Protein AF-0000000072570548 (afdb_homodimer)

Radius of gyration: 17.99 Å; Cα contacts (8 Å, |Δi|>4): 476; chains: 2; bounding box: 47×47×40 Å

Foldseek 3Di:
DVVVVVVVVVVVVLVVLQVLLVQCVPPHLVVSLVVVVVVVVVVVVVVCVVVVPDDDPDDPDPPVVVCVVVVVSVVSSVSNVVCNPPNRVLCVLVVVLVVLVVVCVCLCVVPPVHPNPPPDPVSVVVSVVSNVVSCVVHPD/DVVVVVVVVVVVVLVVLQVLLVQCVPPHLVVSLVVVVVVVVVVVVVVCVVVVPDDDPDDPDDPVVVCVVVVVSVVSSVSNVVCNPPNRVLCVLVVVLVVLVVVCVCLCVVPPVHPNPPPDPVSVVVSVVSNVVSCVVHPD

Secondary structure (DSSP, 8-state):
-HHHHHHHHHHHHHHHHHHHHHHHHHH-HHHHHHHHHHHHHHHHHHHHHHTTPPPP----S-GGGGGHHHHHHHHHHHHHHHHHHH-SHHHHHHHHHHHHHHHHHHHHHTGGG-------HHHHHHHHHHHHHHHHHHH-/-HHHHHHHHHHHHHHHHHHHHHHHHHH-HHHHHHHHHHHHHHHHHHHHHHTTPPPP----S-GGGGGHHHHHHHHHHHHHHHHHHH-SHHHHHHHHHHHHHHHHHHHHHTGGG-------HHHHHHHHHHHHHHHHHHH-

pLDDT: mean 84.13, std 8.63, range [56.88, 95.38]

Solvent-accessible surface area (backbone atoms only — not comparable to full-atom values): 13779 Å² total; per-residue (Å²): 110,60,64,59,51,18,25,49,39,12,35,42,49,36,50,29,50,51,26,42,21,43,39,18,72,73,63,30,58,66,36,32,51,51,53,21,50,51,47,21,47,51,54,47,51,50,50,32,63,72,66,67,56,72,75,74,86,69,85,85,59,69,70,75,44,57,42,30,14,51,42,48,53,52,37,54,53,54,44,28,59,38,28,77,71,62,45,53,45,54,41,50,40,38,11,45,49,25,22,50,57,45,20,44,53,36,27,60,67,21,50,81,78,38,72,62,44,75,74,44,74,40,40,53,51,11,47,52,35,27,49,51,9,34,47,36,36,70,74,78,110,60,64,59,52,18,24,48,39,13,35,43,48,36,50,28,51,51,26,43,20,43,38,16,72,73,64,30,58,67,38,32,52,52,53,21,49,52,48,21,47,50,50,46,51,52,50,30,62,73,68,66,57,72,74,72,86,69,85,87,60,69,70,76,44,57,43,30,14,51,43,48,54,52,36,52,53,53,44,28,61,36,27,76,72,62,45,53,44,54,41,49,39,38,10,46,48,24,22,51,56,45,20,45,53,37,29,60,68,23,49,81,80,37,74,61,44,74,73,45,74,40,41,53,50,10,48,52,36,28,47,51,10,35,48,34,38,70,74,81

Sequence (280 aa):
MYNFLSLLIGILIAIMVAFNGELSNGIGNYSSLIVIHILGYALLVFLMLYKKIKIPFKMTLPLWLYSAGAISVATVLINNITYSSIGVSLPVALGLLGQSLTSIVFDHYGLLGMPKIEFNKKKLIGIIVIIIGVCIMTFLMYNFLSLLIGILIAIMVAFNGELSNGIGNYSSLIVIHILGYALLVFLMLYKKIKIPFKMTLPLWLYSAGAISVATVLINNITYSSIGVSLPVALGLLGQSLTSIVFDHYGLLGMPKIEFNKKKLIGIIVIIIGVCIMTFL

Structure (mmCIF, N/CA/C/O backbone):
data_AF-0000000072570548-model_v1
#
loop_
_entity.id
_entity.type
_entity.pdbx_description
1 polymer 'Membrane-spanning protein'
#
loop_
_atom_site.group_PDB
_atom_site.id
_atom_site.type_symbol
_atom_site.label_atom_id
_atom_site.label_alt_id
_atom_site.label_comp_id
_atom_site.label_asym_id
_atom_site.label_entity_id
_atom_site.label_seq_id
_atom_site.pdbx_PDB_ins_code
_atom_site.Cartn_x
_atom_site.Cartn_y
_atom_site.Cartn_z
_atom_site.occupancy
_atom_site.B_iso_or_equiv
_atom_site.auth_seq_id
_atom_site.auth_comp_id
_atom_site.auth_asym_id
_atom_site.auth_atom_id
_atom_site.pdbx_PDB_model_num
ATOM 1 N N . MET A 1 1 ? 3.582 -7.875 -18.688 1 82.94 1 MET A N 1
ATOM 2 C CA . MET A 1 1 ? 2.277 -7.629 -18.078 1 82.94 1 MET A CA 1
ATOM 3 C C . MET A 1 1 ? 2.404 -7.43 -16.578 1 82.94 1 MET A C 1
ATOM 5 O O . MET A 1 1 ? 2.064 -6.367 -16.047 1 82.94 1 MET A O 1
ATOM 9 N N . TYR A 1 2 ? 3.252 -8.227 -15.945 1 84.12 2 TYR A N 1
ATOM 10 C CA . TYR A 1 2 ? 3.34 -8.18 -14.492 1 84.12 2 TYR A CA 1
ATOM 11 C C . TYR A 1 2 ? 4.164 -6.984 -14.039 1 84.12 2 TYR A C 1
ATOM 13 O O . TYR A 1 2 ? 3.926 -6.43 -12.961 1 84.12 2 TYR A O 1
ATOM 21 N N . ASN A 1 3 ? 5.016 -6.52 -14.945 1 80.62 3 ASN A N 1
ATOM 22 C CA . ASN A 1 3 ? 5.797 -5.332 -14.617 1 80.62 3 ASN A CA 1
ATOM 23 C C . ASN A 1 3 ? 4.926 -4.078 -14.586 1 80.62 3 ASN A C 1
ATOM 25 O O . ASN A 1 3 ? 5.059 -3.248 -13.688 1 80.62 3 ASN A O 1
ATOM 29 N N . PHE A 1 4 ? 4.082 -3.988 -15.484 1 89.25 4 PHE A N 1
ATOM 30 C CA . PHE A 1 4 ? 3.178 -2.846 -15.555 1 89.25 4 PHE A CA 1
ATOM 31 C C . PHE A 1 4 ? 2.203 -2.852 -14.383 1 89.25 4 PHE A C 1
ATOM 33 O O . PHE A 1 4 ? 1.923 -1.806 -13.797 1 89.25 4 PHE A O 1
ATOM 40 N N . LEU A 1 5 ? 1.759 -3.998 -14.016 1 92 5 LEU A N 1
ATOM 41 C CA . LEU A 1 5 ? 0.843 -4.125 -12.883 1 92 5 LEU A CA 1
ATOM 42 C C . LEU A 1 5 ? 1.524 -3.719 -11.578 1 92 5 LEU A C 1
ATOM 44 O O . LEU A 1 5 ? 0.904 -3.088 -10.719 1 92 5 LEU A O 1
ATOM 48 N N . SER A 1 6 ? 2.764 -4.09 -11.562 1 88.81 6 SER A N 1
ATOM 49 C CA . SER A 1 6 ? 3.518 -3.74 -10.367 1 88.81 6 SER A CA 1
ATOM 50 C C . SER A 1 6 ? 3.682 -2.23 -10.234 1 88.81 6 SER A C 1
ATOM 52 O O . SER A 1 6 ? 3.574 -1.68 -9.141 1 88.81 6 SER A O 1
ATOM 54 N N . LEU A 1 7 ? 3.941 -1.617 -11.359 1 88.06 7 LEU A N 1
ATOM 55 C CA . LEU A 1 7 ? 4.02 -0.16 -11.383 1 88.06 7 LEU A CA 1
ATOM 56 C C . LEU A 1 7 ? 2.688 0.462 -10.977 1 88.06 7 LEU A C 1
ATOM 58 O O . LEU A 1 7 ? 2.652 1.407 -10.188 1 88.06 7 LEU A O 1
ATOM 62 N N . LEU A 1 8 ? 1.671 -0.058 -11.461 1 94 8 LEU A N 1
ATOM 63 C CA . LEU A 1 8 ? 0.327 0.428 -11.172 1 94 8 LEU A CA 1
ATOM 64 C C . LEU A 1 8 ? -0 0.271 -9.688 1 94 8 LEU A C 1
ATOM 66 O O . LEU A 1 8 ? -0.635 1.146 -9.094 1 94 8 LEU A O 1
ATOM 70 N N . ILE A 1 9 ? 0.436 -0.774 -9.086 1 93 9 ILE A N 1
ATOM 71 C CA . ILE A 1 9 ? 0.223 -1.009 -7.66 1 93 9 ILE A CA 1
ATOM 72 C C . ILE A 1 9 ? 0.847 0.126 -6.852 1 93 9 ILE A C 1
ATOM 74 O O . ILE A 1 9 ? 0.223 0.655 -5.93 1 93 9 ILE A O 1
ATOM 78 N N . GLY A 1 10 ? 2.01 0.479 -7.242 1 91.44 10 GLY A N 1
ATOM 79 C CA . GLY A 1 10 ? 2.686 1.576 -6.57 1 91.44 10 GLY A CA 1
ATOM 80 C C . GLY A 1 10 ? 1.943 2.895 -6.684 1 91.44 10 GLY A C 1
ATOM 81 O O . GLY A 1 10 ? 1.812 3.625 -5.699 1 91.44 10 GLY A O 1
ATOM 82 N N . ILE A 1 11 ? 1.471 3.154 -7.824 1 93.06 11 ILE A N 1
ATOM 83 C CA . ILE A 1 11 ? 0.702 4.371 -8.062 1 93.06 11 ILE A CA 1
ATOM 84 C C . ILE A 1 11 ? -0.556 4.363 -7.191 1 93.06 11 ILE A C 1
ATOM 86 O O . ILE A 1 11 ? -0.859 5.348 -6.516 1 93.06 11 ILE A O 1
ATOM 90 N N . LEU A 1 12 ? -1.22 3.268 -7.168 1 94.81 12 LEU A N 1
ATOM 91 C CA . LEU A 1 12 ? -2.453 3.141 -6.398 1 94.81 12 LEU A CA 1
ATOM 92 C C . LEU A 1 12 ? -2.18 3.295 -4.906 1 94.81 12 LEU A C 1
ATOM 94 O O . LEU A 1 12 ? -2.947 3.947 -4.195 1 94.81 12 LEU A O 1
ATOM 98 N N . ILE A 1 13 ? -1.094 2.762 -4.477 1 92.31 13 ILE A N 1
ATOM 99 C CA . ILE A 1 13 ? -0.74 2.863 -3.064 1 92.31 13 ILE A CA 1
ATOM 100 C C . ILE A 1 13 ? -0.501 4.324 -2.695 1 92.31 13 ILE A C 1
ATOM 102 O O . ILE A 1 13 ? -1.018 4.809 -1.687 1 92.31 13 ILE A O 1
ATOM 106 N N . ALA A 1 14 ? 0.229 5.031 -3.488 1 90.88 14 ALA A N 1
ATOM 107 C CA . ALA A 1 14 ? 0.528 6.434 -3.213 1 90.88 14 ALA A CA 1
ATOM 108 C C . ALA A 1 14 ? -0.748 7.27 -3.191 1 90.88 14 ALA A C 1
ATOM 110 O O . ALA A 1 14 ? -0.919 8.133 -2.32 1 90.88 14 ALA A O 1
ATOM 111 N N . ILE A 1 15 ? -1.623 7.023 -4.094 1 92.69 15 ILE A N 1
ATOM 112 C CA . ILE A 1 15 ? -2.887 7.75 -4.16 1 92.69 15 ILE A CA 1
ATOM 113 C C . ILE A 1 15 ? -3.734 7.418 -2.934 1 92.69 15 ILE A C 1
ATOM 115 O O . ILE A 1 15 ? -4.305 8.312 -2.305 1 92.69 15 ILE A O 1
ATOM 119 N N . MET A 1 16 ? -3.783 6.141 -2.646 1 93.06 16 MET A N 1
ATOM 120 C CA . MET A 1 16 ? -4.539 5.684 -1.482 1 93.06 16 MET A CA 1
ATOM 121 C C . MET A 1 16 ? -4.031 6.355 -0.21 1 93.06 16 MET A C 1
ATOM 123 O O . MET A 1 16 ? -4.824 6.836 0.603 1 93.06 16 MET A O 1
ATOM 127 N N . VAL A 1 17 ? -2.744 6.453 -0.079 1 89.06 17 VAL A N 1
ATOM 128 C CA . VAL A 1 17 ? -2.111 7.055 1.092 1 89.06 17 VAL A CA 1
ATOM 129 C C . VAL A 1 17 ? -2.459 8.539 1.163 1 89.06 17 VAL A C 1
ATOM 131 O O . VAL A 1 17 ? -2.822 9.047 2.227 1 89.06 17 VAL A O 1
ATOM 134 N N . ALA A 1 18 ? -2.373 9.203 0.11 1 90.12 18 ALA A N 1
ATOM 135 C CA . ALA A 1 18 ? -2.67 10.633 0.051 1 90.12 18 ALA A CA 1
ATOM 136 C C . ALA A 1 18 ? -4.141 10.898 0.359 1 90.12 18 ALA A C 1
ATOM 138 O O . ALA A 1 18 ? -4.465 11.812 1.123 1 90.12 18 ALA A O 1
ATOM 139 N N . PHE A 1 19 ? -5.012 10.109 -0.229 1 93.12 19 PHE A N 1
ATOM 140 C CA . PHE A 1 19 ? -6.441 10.273 -0.005 1 93.12 19 PHE A CA 1
ATOM 141 C C . PHE A 1 19 ? -6.793 10.016 1.456 1 93.12 19 PHE A C 1
ATOM 143 O O . PHE A 1 19 ? -7.539 10.789 2.066 1 93.12 19 PHE A O 1
ATOM 150 N N . ASN A 1 20 ? -6.238 8.961 1.966 1 92.25 20 ASN A N 1
ATOM 151 C CA . ASN A 1 20 ? -6.469 8.664 3.373 1 92.25 20 ASN A CA 1
ATOM 152 C C . ASN A 1 20 ? -5.977 9.789 4.277 1 92.25 20 ASN A C 1
ATOM 154 O O . ASN A 1 20 ? -6.656 10.156 5.238 1 92.25 20 ASN A O 1
ATOM 158 N N . GLY A 1 21 ? -4.785 10.234 3.979 1 89.31 21 GLY A N 1
ATOM 159 C CA . GLY A 1 21 ? -4.234 11.328 4.762 1 89.31 21 GLY A CA 1
ATOM 160 C C . GLY A 1 21 ? -5.121 12.555 4.77 1 89.31 21 GLY A C 1
ATOM 161 O O . GLY A 1 21 ? -5.348 13.156 5.82 1 89.31 21 GLY A O 1
ATOM 162 N N . GLU A 1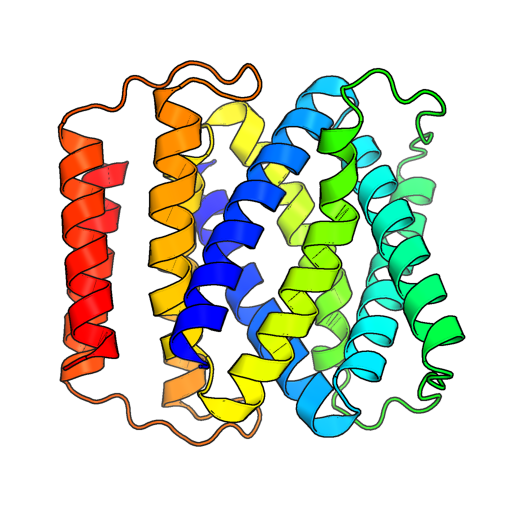 22 ? -5.602 12.859 3.611 1 89.44 22 GLU A N 1
ATOM 163 C CA . GLU A 1 22 ? -6.457 14.039 3.502 1 89.44 22 GLU A CA 1
ATOM 164 C C . GLU A 1 22 ? -7.793 13.82 4.203 1 89.44 22 GLU A C 1
ATOM 166 O O . GLU A 1 22 ? -8.32 14.719 4.855 1 89.44 22 GLU A O 1
ATOM 171 N N . LEU A 1 23 ? -8.328 12.703 4.039 1 90.38 23 LEU A N 1
ATOM 172 C CA . LEU A 1 23 ? -9.57 12.367 4.734 1 90.38 23 LEU A CA 1
ATOM 173 C C . LEU A 1 23 ? -9.391 12.469 6.246 1 90.38 23 LEU A C 1
ATOM 175 O O . LEU A 1 23 ? -10.258 13 6.945 1 90.38 23 LEU A O 1
ATOM 179 N N . SER A 1 24 ? -8.273 11.961 6.652 1 91.25 24 SER A N 1
ATOM 180 C CA . SER A 1 24 ? -7.984 11.977 8.086 1 91.25 24 SER A CA 1
ATOM 181 C C . SER A 1 24 ? -7.828 13.398 8.602 1 91.25 24 SER A C 1
ATOM 183 O O . SER A 1 24 ? -8.203 13.703 9.734 1 91.25 24 SER A O 1
ATOM 185 N N . ASN A 1 25 ? -7.266 14.266 7.816 1 88.25 25 ASN A N 1
ATOM 186 C CA . ASN A 1 25 ? -7.141 15.672 8.188 1 88.25 25 ASN A CA 1
ATOM 187 C C . ASN A 1 25 ? -8.508 16.328 8.336 1 88.25 25 ASN A C 1
ATOM 189 O O . ASN A 1 25 ? -8.672 17.234 9.156 1 88.25 25 ASN A O 1
ATOM 193 N N . GLY A 1 26 ? -9.453 15.875 7.598 1 88.69 26 GLY A N 1
ATOM 194 C CA . GLY A 1 26 ? -10.766 16.484 7.586 1 88.69 26 GLY A CA 1
ATOM 195 C C . GLY A 1 26 ? -11.703 15.93 8.641 1 88.69 26 GLY A C 1
ATOM 196 O O . GLY A 1 26 ? -12.383 16.672 9.344 1 88.69 26 GLY A O 1
ATOM 197 N N . ILE A 1 27 ? -11.656 14.609 8.766 1 89.62 27 ILE A N 1
ATOM 198 C CA . ILE A 1 27 ? -12.711 14.047 9.594 1 89.62 27 ILE A CA 1
ATOM 199 C C . ILE A 1 27 ? -12.102 13.242 10.742 1 89.62 27 ILE A C 1
ATOM 201 O O . ILE A 1 27 ? -12.82 12.68 11.57 1 89.62 27 ILE A O 1
ATOM 205 N N . GLY A 1 28 ? -10.781 13.164 10.773 1 88.81 28 GLY A N 1
ATOM 206 C CA . GLY A 1 28 ? -10.109 12.453 11.852 1 88.81 28 GLY A CA 1
ATOM 207 C C . GLY A 1 28 ? -9.539 11.109 11.422 1 88.81 28 GLY A C 1
ATOM 208 O O . GLY A 1 28 ? -10 10.531 10.438 1 88.81 28 GLY A O 1
ATOM 209 N N . ASN A 1 29 ? -8.586 10.656 12.195 1 88.56 29 ASN A N 1
ATOM 210 C CA . ASN A 1 29 ? -7.848 9.445 11.859 1 88.56 29 ASN A CA 1
ATOM 211 C C . ASN A 1 29 ? -8.742 8.211 11.875 1 88.56 29 ASN A C 1
ATOM 213 O O . ASN A 1 29 ? -8.828 7.484 10.883 1 88.56 29 ASN A O 1
ATOM 217 N N . TYR A 1 30 ? -9.461 8.117 12.961 1 88.25 30 TYR A N 1
ATOM 218 C CA . TYR A 1 30 ? -10.266 6.914 13.125 1 88.25 30 TYR A CA 1
ATOM 219 C C . TYR A 1 30 ? -11.5 6.961 12.242 1 88.25 30 TYR A C 1
ATOM 221 O O . TYR A 1 30 ? -11.867 5.961 11.617 1 88.25 30 TYR A O 1
ATOM 229 N N . SER A 1 31 ? -12.07 8.109 12.125 1 88.38 31 SER A N 1
ATOM 230 C CA . SER A 1 31 ? -13.266 8.266 11.305 1 88.38 31 SER A CA 1
ATOM 231 C C . SER A 1 31 ? -12.977 8 9.836 1 88.38 31 SER A C 1
ATOM 233 O O . SER A 1 31 ? -13.75 7.332 9.148 1 88.38 31 SER A O 1
ATOM 235 N N . SER A 1 32 ? -11.859 8.508 9.422 1 90.5 32 SER A N 1
ATOM 236 C CA . SER A 1 32 ? -11.477 8.289 8.031 1 90.5 32 SER A CA 1
ATOM 237 C C . SER A 1 32 ? -11.258 6.805 7.746 1 90.5 32 SER A C 1
ATOM 239 O O . SER A 1 32 ? -11.68 6.297 6.707 1 90.5 32 SER A O 1
ATOM 241 N N . LEU A 1 33 ? -10.633 6.172 8.688 1 90.19 33 LEU A N 1
ATOM 242 C CA . LEU A 1 33 ? -10.352 4.746 8.562 1 90.19 33 LEU A CA 1
ATOM 243 C C . LEU A 1 33 ? -11.641 3.939 8.484 1 90.19 33 LEU A C 1
ATOM 245 O O . LEU A 1 33 ? -11.766 3.039 7.648 1 90.19 33 LEU A O 1
ATOM 249 N N . ILE A 1 34 ? -12.562 4.27 9.258 1 88.25 34 ILE A N 1
ATOM 250 C CA . ILE A 1 34 ? -13.836 3.559 9.305 1 88.25 34 ILE A CA 1
ATOM 251 C C . ILE A 1 34 ? -14.594 3.775 7.992 1 88.25 34 ILE A C 1
ATOM 253 O O . ILE A 1 34 ? -15.117 2.826 7.406 1 88.25 34 ILE A O 1
ATOM 257 N N . VAL A 1 35 ? -14.625 4.953 7.531 1 89.69 35 VAL A N 1
ATOM 258 C CA . VAL A 1 35 ? -15.391 5.293 6.336 1 89.69 35 VAL A CA 1
ATOM 259 C C . VAL A 1 35 ? -14.805 4.57 5.125 1 89.69 35 VAL A C 1
ATOM 261 O O . VAL A 1 35 ? -15.539 3.945 4.355 1 89.69 35 VAL A O 1
ATOM 264 N N . ILE A 1 36 ? -13.555 4.539 4.984 1 90.88 36 ILE A N 1
ATOM 265 C CA . ILE A 1 36 ? -12.945 3.951 3.795 1 90.88 36 ILE A CA 1
ATOM 266 C C . ILE A 1 36 ? -13.062 2.43 3.852 1 90.88 36 ILE A C 1
ATOM 268 O O . ILE A 1 36 ? -13.195 1.772 2.814 1 90.88 36 ILE A O 1
ATOM 272 N N . HIS A 1 37 ? -12.984 1.86 5.016 1 88.75 37 HIS A N 1
ATOM 273 C CA . HIS A 1 37 ? -13.133 0.414 5.129 1 88.75 37 HIS A CA 1
ATOM 274 C C . HIS A 1 37 ? -14.57 -0.016 4.848 1 88.75 37 HIS A C 1
ATOM 276 O O . HIS A 1 37 ? -14.797 -1.052 4.219 1 88.75 37 HIS A O 1
ATOM 282 N N . ILE A 1 38 ? -15.453 0.764 5.281 1 86.81 38 ILE A N 1
ATOM 283 C CA . ILE A 1 38 ? -16.844 0.46 4.992 1 86.81 38 ILE A CA 1
ATOM 284 C C . ILE A 1 38 ? -17.094 0.514 3.484 1 86.81 38 ILE A C 1
ATOM 286 O O . ILE A 1 38 ? -17.719 -0.383 2.916 1 86.81 38 ILE A O 1
ATOM 290 N N . LEU A 1 39 ? -16.578 1.535 2.881 1 89.19 39 LEU A N 1
ATOM 291 C CA . LEU A 1 39 ? -16.75 1.678 1.439 1 89.19 39 LEU A CA 1
ATOM 292 C C . LEU A 1 39 ? -16 0.583 0.686 1 89.19 39 LEU A C 1
ATOM 294 O O . LEU A 1 39 ? -16.516 0.041 -0.297 1 89.19 39 LEU A O 1
ATOM 298 N N . GLY A 1 40 ? -14.805 0.304 1.124 1 89.62 40 GLY A N 1
ATOM 299 C CA . GLY A 1 40 ? -14.07 -0.807 0.543 1 89.62 40 GLY A CA 1
ATOM 300 C C . GLY A 1 40 ? -14.773 -2.139 0.696 1 89.62 40 GLY A C 1
ATOM 301 O O . GLY A 1 40 ? -14.844 -2.926 -0.25 1 89.62 40 GLY A O 1
ATOM 302 N N . TYR A 1 41 ? -15.305 -2.361 1.838 1 86.5 41 TYR A N 1
ATOM 303 C CA . TYR A 1 41 ? -16.047 -3.588 2.102 1 86.5 41 TYR A CA 1
ATOM 304 C C . TYR A 1 41 ? -17.297 -3.672 1.222 1 86.5 41 TYR A C 1
ATOM 306 O O . TYR A 1 41 ? -17.609 -4.738 0.695 1 86.5 41 TYR A O 1
ATOM 314 N N . ALA A 1 42 ? -17.984 -2.59 1.176 1 89.94 42 ALA A N 1
ATOM 315 C CA . ALA A 1 42 ? -19.172 -2.559 0.329 1 89.94 42 ALA A CA 1
ATOM 316 C C . ALA A 1 42 ? -18.828 -2.949 -1.107 1 89.94 42 ALA A C 1
ATOM 318 O O . ALA A 1 42 ? -19.547 -3.729 -1.732 1 89.94 42 ALA A O 1
ATOM 319 N N . LEU A 1 43 ? -17.797 -2.396 -1.629 1 91.69 43 LEU A N 1
ATOM 320 C CA . LEU A 1 43 ? -17.359 -2.738 -2.979 1 91.69 43 LEU A CA 1
ATOM 321 C C . LEU A 1 43 ? -17.031 -4.223 -3.08 1 91.69 43 LEU A C 1
ATOM 323 O O . LEU A 1 43 ? -17.359 -4.871 -4.078 1 91.69 43 LEU A O 1
ATOM 327 N N . LEU A 1 44 ? -16.406 -4.742 -2.086 1 88 44 LEU A N 1
ATOM 328 C CA . LEU A 1 44 ? -16.016 -6.145 -2.09 1 88 44 LEU A CA 1
ATOM 329 C C . LEU A 1 44 ? -17.234 -7.055 -2.074 1 88 44 LEU A C 1
ATOM 331 O O . LEU A 1 44 ? -17.266 -8.078 -2.768 1 88 44 LEU A O 1
ATOM 335 N N . VAL A 1 45 ? -18.141 -6.719 -1.245 1 87.19 45 VAL A N 1
ATOM 336 C CA . VAL A 1 45 ? -19.375 -7.484 -1.183 1 87.19 45 VAL A CA 1
ATOM 337 C C . VAL A 1 45 ? -20.062 -7.465 -2.545 1 87.19 45 VAL A C 1
ATOM 339 O O . VAL A 1 45 ? -20.531 -8.5 -3.023 1 87.19 45 VAL A O 1
ATOM 342 N N . PHE A 1 46 ? -20.141 -6.293 -3.119 1 92.69 46 PHE A N 1
ATOM 343 C CA . PHE A 1 46 ? -20.719 -6.18 -4.449 1 92.69 46 PHE A CA 1
ATOM 344 C C . PHE A 1 46 ? -20 -7.086 -5.438 1 92.69 46 PHE A C 1
ATOM 346 O O . PHE A 1 46 ? -20.625 -7.797 -6.219 1 92.69 46 PHE A O 1
ATOM 353 N N . LEU A 1 47 ? -18.672 -7.074 -5.383 1 88.12 47 LEU A N 1
ATOM 354 C CA . LEU A 1 47 ? -17.859 -7.887 -6.285 1 88.12 47 LEU A CA 1
ATOM 355 C C . LEU A 1 47 ? -18.094 -9.375 -6.031 1 88.12 47 LEU A C 1
ATOM 357 O O . LEU A 1 47 ? -18.156 -10.164 -6.973 1 88.12 47 LEU A O 1
ATOM 361 N N . MET A 1 48 ? -18.188 -9.703 -4.785 1 87.38 48 MET A N 1
ATOM 362 C CA . MET A 1 48 ? -18.406 -11.094 -4.41 1 87.38 48 MET A CA 1
ATOM 363 C C . MET A 1 48 ? -19.75 -11.586 -4.926 1 87.38 48 MET A C 1
ATOM 365 O O . MET A 1 48 ? -19.859 -12.703 -5.434 1 87.38 48 MET A O 1
ATOM 369 N N . LEU A 1 49 ? -20.75 -10.781 -4.715 1 90.06 49 LEU A N 1
ATOM 370 C CA . LEU A 1 49 ? -22.094 -11.141 -5.172 1 90.06 49 LEU A CA 1
ATOM 371 C C . LEU A 1 49 ? -22.141 -11.195 -6.695 1 90.06 49 LEU A C 1
ATOM 373 O O . LEU A 1 49 ? -22.75 -12.102 -7.266 1 90.06 49 LEU A O 1
ATOM 377 N N . TYR A 1 50 ? -21.547 -10.234 -7.285 1 91.62 50 TYR A N 1
ATOM 378 C CA . TYR A 1 50 ? -21.531 -10.148 -8.742 1 91.62 50 TYR A CA 1
ATOM 379 C C . TYR A 1 50 ? -20.828 -11.344 -9.359 1 91.62 50 TYR A C 1
ATOM 381 O O . TYR A 1 50 ? -21.297 -11.914 -10.352 1 91.62 50 TYR A O 1
ATOM 389 N N . LYS A 1 51 ? -19.75 -11.789 -8.812 1 90.12 51 LYS A N 1
ATOM 390 C CA . LYS A 1 51 ? -18.953 -12.891 -9.344 1 90.12 51 LYS A CA 1
ATOM 391 C C . LYS A 1 51 ? -19.391 -14.227 -8.742 1 90.12 51 LYS A C 1
ATOM 393 O O . LYS A 1 51 ? -18.812 -15.273 -9.047 1 90.12 51 LYS A O 1
ATOM 398 N N . LYS A 1 52 ? -20.359 -14.156 -7.883 1 91.12 52 LYS A N 1
ATOM 399 C CA . LYS A 1 52 ? -20.906 -15.344 -7.246 1 91.12 52 LYS A CA 1
ATOM 400 C C . LYS A 1 52 ? -19.812 -16.141 -6.539 1 91.12 52 LYS A C 1
ATOM 402 O O . LYS A 1 52 ? -19.703 -17.359 -6.711 1 91.12 52 LYS A O 1
ATOM 407 N N . ILE A 1 53 ? -18.922 -15.414 -5.922 1 86.88 53 ILE A N 1
ATOM 408 C CA . ILE A 1 53 ? -17.844 -16.031 -5.18 1 86.88 53 ILE A CA 1
ATOM 409 C C . ILE A 1 53 ? -18.328 -16.438 -3.787 1 86.88 53 ILE A C 1
ATOM 411 O O . ILE A 1 53 ? -19 -15.656 -3.111 1 86.88 53 ILE A O 1
ATOM 415 N N . LYS A 1 54 ? -18.016 -17.688 -3.396 1 80.94 54 LYS A N 1
ATOM 416 C CA . LYS A 1 54 ? -18.359 -18.172 -2.061 1 80.94 54 LYS A CA 1
ATOM 417 C C . LYS A 1 54 ? -17.188 -17.969 -1.097 1 80.94 54 LYS A C 1
ATOM 419 O O . LYS A 1 54 ? -16.031 -18.156 -1.477 1 80.94 54 LYS A O 1
ATOM 424 N N . ILE A 1 55 ? -17.438 -17.422 0.102 1 79.12 55 ILE A N 1
ATOM 425 C CA . ILE A 1 55 ? -16.422 -17.297 1.138 1 79.12 55 ILE A CA 1
ATOM 426 C C . ILE A 1 55 ? -15.992 -18.672 1.63 1 79.12 55 ILE A C 1
ATOM 428 O O . ILE A 1 55 ? -16.844 -19.516 1.941 1 79.12 55 ILE A O 1
ATOM 432 N N . PRO A 1 56 ? -14.711 -18.828 1.684 1 75.69 56 PRO A N 1
ATOM 433 C CA . PRO A 1 56 ? -14.32 -20.109 2.271 1 75.69 56 PRO A CA 1
ATOM 434 C C . PRO A 1 56 ? -14.641 -20.188 3.762 1 75.69 56 PRO A C 1
ATOM 436 O O . PRO A 1 56 ? -14.375 -19.25 4.508 1 75.69 56 PRO A O 1
ATOM 439 N N . PHE A 1 57 ? -15.234 -21.125 4.129 1 71.75 57 PHE A N 1
ATOM 440 C CA . PHE A 1 57 ? -15.688 -21.297 5.504 1 71.75 57 PHE A CA 1
ATOM 441 C C . PHE A 1 57 ? -14.57 -21.875 6.367 1 71.75 57 PHE A C 1
ATOM 443 O O . PHE A 1 57 ? -14.633 -21.828 7.594 1 71.75 57 PHE A O 1
ATOM 450 N N . LYS A 1 58 ? -13.586 -22.484 5.82 1 77.56 58 LYS A N 1
ATOM 451 C CA . LYS A 1 58 ? -12.516 -23.094 6.609 1 77.56 58 LYS A CA 1
ATOM 452 C C . LYS A 1 58 ? -11.188 -22.375 6.371 1 77.56 58 LYS A C 1
ATOM 454 O O . LYS A 1 58 ? -10.805 -22.125 5.227 1 77.56 58 LYS A O 1
ATOM 459 N N . MET A 1 59 ? -10.609 -22 7.578 1 80.12 59 MET A N 1
ATOM 460 C CA . MET A 1 59 ? -9.25 -21.469 7.543 1 80.12 59 MET A CA 1
ATOM 461 C C . MET A 1 59 ? -8.219 -22.609 7.504 1 80.12 59 MET A C 1
ATOM 463 O O . MET A 1 59 ? -7.824 -23.125 8.547 1 80.12 59 MET A O 1
ATOM 467 N N . THR A 1 60 ? -7.781 -22.969 6.344 1 83.81 60 THR A N 1
ATOM 468 C CA . THR A 1 60 ? -6.941 -24.141 6.121 1 83.81 60 THR A CA 1
ATOM 469 C C . THR A 1 60 ? -5.465 -23.766 6.129 1 83.81 60 THR A C 1
ATOM 471 O O . THR A 1 60 ? -4.59 -24.625 6.141 1 83.81 60 THR A O 1
ATOM 474 N N . LEU A 1 61 ? -5.25 -22.469 6.137 1 89.44 61 LEU A N 1
ATOM 475 C CA . LEU A 1 61 ? -3.871 -22 6.125 1 89.44 61 LEU A CA 1
ATOM 476 C C . LEU A 1 61 ? -3.443 -21.531 7.512 1 89.44 61 LEU A C 1
ATOM 478 O O . LEU A 1 61 ? -4.277 -21.391 8.406 1 89.44 61 LEU A O 1
ATOM 482 N N . PRO A 1 62 ? -2.129 -21.406 7.715 1 90.69 62 PRO A N 1
ATOM 483 C CA . PRO A 1 62 ? -1.675 -20.922 9.016 1 90.69 62 PRO A CA 1
ATOM 484 C C . PRO A 1 62 ? -2.365 -19.609 9.422 1 90.69 62 PRO A C 1
ATOM 486 O O . PRO A 1 62 ? -2.529 -18.719 8.602 1 90.69 62 PRO A O 1
ATOM 489 N N . LEU A 1 63 ? -2.74 -19.531 10.664 1 88.88 63 LEU A N 1
ATOM 490 C CA . LEU A 1 63 ? -3.582 -18.469 11.195 1 88.88 63 LEU A CA 1
ATOM 491 C C . LEU A 1 63 ? -2.906 -17.109 11.031 1 88.88 63 LEU A C 1
ATOM 493 O O . LEU A 1 63 ? -3.582 -16.094 10.844 1 88.88 63 LEU A O 1
ATOM 497 N N . TRP A 1 64 ? -1.643 -17.094 11.102 1 90.5 64 TRP A N 1
ATOM 498 C CA . TRP A 1 64 ? -0.928 -15.828 11.039 1 90.5 64 TRP A CA 1
ATOM 499 C C . TRP A 1 64 ? -1.07 -15.195 9.656 1 90.5 64 TRP A C 1
ATOM 501 O O . TRP A 1 64 ? -0.959 -13.977 9.508 1 90.5 64 TRP A O 1
ATOM 511 N N . LEU A 1 65 ? -1.417 -15.914 8.656 1 92.12 65 LEU A N 1
ATOM 512 C CA . LEU A 1 65 ? -1.617 -15.383 7.312 1 92.12 65 LEU A CA 1
ATOM 513 C C . LEU A 1 65 ? -2.883 -14.531 7.246 1 92.12 65 LEU A C 1
ATOM 515 O O . LEU A 1 65 ? -2.947 -13.562 6.488 1 92.12 65 LEU A O 1
ATOM 519 N N . TYR A 1 66 ? -3.785 -14.852 8.109 1 91.88 66 TYR A N 1
ATOM 520 C CA . TYR A 1 66 ? -5.07 -14.164 8.086 1 91.88 66 TYR A CA 1
ATOM 521 C C . TYR A 1 66 ? -4.98 -12.828 8.812 1 91.88 66 TYR A C 1
ATOM 523 O O . TYR A 1 66 ? -5.93 -12.039 8.789 1 91.88 66 TYR A O 1
ATOM 531 N N . SER A 1 67 ? -3.822 -12.5 9.328 1 94.12 67 SER A N 1
ATOM 532 C CA . SER A 1 67 ? -3.639 -11.234 10.039 1 94.12 67 SER A CA 1
ATOM 533 C C . SER A 1 67 ? -3.402 -10.086 9.062 1 94.12 67 SER A C 1
ATOM 535 O O . SER A 1 67 ? -3.27 -8.93 9.484 1 94.12 67 SER A O 1
ATOM 537 N N . ALA A 1 68 ? -3.385 -10.359 7.789 1 93.94 68 ALA A N 1
ATOM 538 C CA . ALA A 1 68 ? -3.162 -9.336 6.773 1 93.94 68 ALA A CA 1
ATOM 539 C C . ALA A 1 68 ? -4.203 -8.219 6.879 1 93.94 68 ALA A C 1
ATOM 541 O O . ALA A 1 68 ? -3.893 -7.051 6.648 1 93.94 6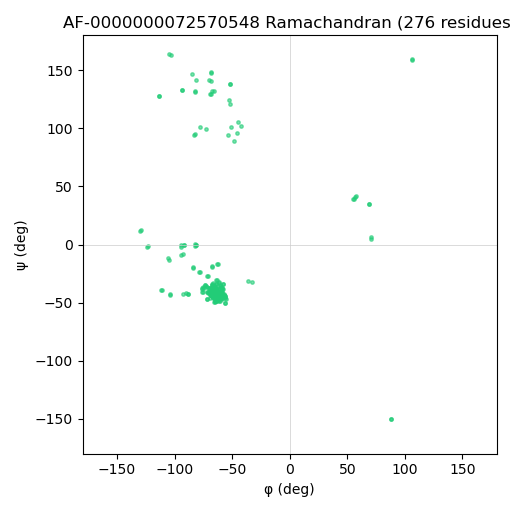8 ALA A O 1
ATOM 542 N N . GLY A 1 69 ? -5.402 -8.594 7.262 1 91.38 69 GLY A N 1
ATOM 543 C CA . GLY A 1 69 ? -6.441 -7.594 7.465 1 91.38 69 GLY A CA 1
ATOM 544 C C . GLY A 1 69 ? -6.129 -6.629 8.594 1 91.38 69 GLY A C 1
ATOM 545 O O . GLY A 1 69 ? -6.266 -5.414 8.438 1 91.38 69 GLY A O 1
ATOM 546 N N . ALA A 1 7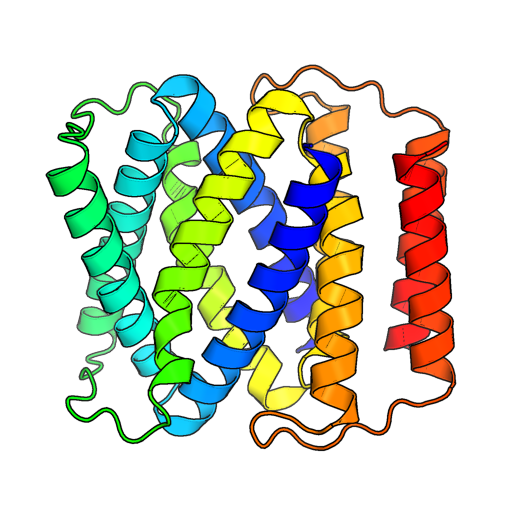0 ? -5.648 -7.18 9.695 1 94.31 70 ALA A N 1
ATOM 547 C CA . ALA A 1 70 ? -5.262 -6.352 10.836 1 94.31 70 ALA A CA 1
ATOM 548 C C . ALA A 1 70 ? -4.059 -5.48 10.5 1 94.31 70 ALA A C 1
ATOM 550 O O . ALA A 1 70 ? -3.98 -4.324 10.922 1 94.31 70 ALA A O 1
ATOM 551 N N . ILE A 1 71 ? -3.186 -6.016 9.781 1 95.38 71 ILE A N 1
ATOM 552 C CA . ILE A 1 71 ? -1.991 -5.285 9.367 1 95.38 71 ILE A CA 1
ATOM 553 C C . ILE A 1 71 ? -2.385 -4.113 8.469 1 95.38 71 ILE A C 1
ATOM 555 O O . ILE A 1 71 ? -1.811 -3.025 8.57 1 95.38 71 ILE A O 1
ATOM 559 N N . SER A 1 72 ? -3.357 -4.367 7.656 1 92.38 72 SER A N 1
ATOM 560 C CA . SER A 1 72 ? -3.871 -3.305 6.797 1 92.38 72 SER A CA 1
ATOM 561 C C . SER A 1 72 ? -4.422 -2.146 7.621 1 92.38 72 SER A C 1
ATOM 563 O O . SER A 1 72 ? -4.105 -0.985 7.359 1 92.38 72 SER A O 1
ATOM 565 N N . VAL A 1 73 ? -5.156 -2.4 8.586 1 93.06 73 VAL A N 1
ATOM 566 C CA . VAL A 1 73 ? -5.746 -1.392 9.461 1 93.06 73 VAL A CA 1
ATOM 567 C C . VAL A 1 73 ? -4.645 -0.606 10.164 1 93.06 73 VAL A C 1
ATOM 569 O O . VAL A 1 73 ? -4.676 0.626 10.203 1 93.06 73 VAL A O 1
ATOM 572 N N . ALA A 1 74 ? -3.693 -1.29 10.695 1 94.19 74 ALA A N 1
ATOM 573 C CA . ALA A 1 74 ? -2.574 -0.653 11.391 1 94.19 74 ALA A CA 1
ATOM 574 C C . ALA A 1 74 ? -1.784 0.246 10.445 1 94.19 74 ALA A C 1
ATOM 576 O O . ALA A 1 74 ? -1.411 1.363 10.805 1 94.19 74 ALA A O 1
ATOM 577 N N . THR A 1 75 ? -1.555 -0.212 9.266 1 93.62 75 THR A N 1
ATOM 578 C CA . THR A 1 75 ? -0.786 0.535 8.273 1 93.62 75 THR A CA 1
ATOM 579 C C . THR A 1 75 ? -1.472 1.856 7.941 1 93.62 75 THR A C 1
ATOM 581 O O . THR A 1 75 ? -0.831 2.908 7.926 1 93.62 75 THR A O 1
ATOM 584 N N . VAL A 1 76 ? -2.746 1.801 7.73 1 92.31 76 VAL A N 1
ATOM 585 C CA . VAL A 1 76 ? -3.492 2.998 7.352 1 92.31 76 VAL A CA 1
ATOM 586 C C . VAL A 1 76 ? -3.512 3.982 8.516 1 92.31 76 VAL A C 1
ATOM 588 O O . VAL A 1 76 ? -3.338 5.188 8.328 1 92.31 76 VAL A O 1
ATOM 591 N N . LEU A 1 77 ? -3.664 3.49 9.688 1 91.81 77 LEU A N 1
ATOM 592 C CA . LEU A 1 77 ? -3.684 4.363 10.859 1 91.81 77 LEU A CA 1
ATOM 593 C C . LEU A 1 77 ? -2.35 5.082 11.023 1 91.81 77 LEU A C 1
ATOM 595 O O . LEU A 1 77 ? -2.316 6.293 11.242 1 91.81 77 LEU A O 1
ATOM 599 N N . ILE A 1 78 ? -1.281 4.328 10.938 1 92.75 78 ILE A N 1
ATOM 600 C CA . ILE A 1 78 ? 0.048 4.906 11.102 1 92.75 78 ILE A CA 1
ATOM 601 C C . ILE A 1 78 ? 0.331 5.871 9.953 1 92.75 78 ILE A C 1
ATOM 603 O O . ILE A 1 78 ? 0.94 6.926 10.148 1 92.75 78 ILE A O 1
ATOM 607 N N . ASN A 1 79 ? -0.095 5.504 8.789 1 90.5 79 ASN A N 1
ATOM 608 C CA . ASN A 1 79 ? 0.059 6.387 7.641 1 90.5 79 ASN A CA 1
ATOM 609 C C . ASN A 1 79 ? -0.656 7.719 7.852 1 90.5 79 ASN A C 1
ATOM 611 O O . ASN A 1 79 ? -0.122 8.773 7.516 1 90.5 79 ASN A O 1
ATOM 615 N N . ASN A 1 80 ? -1.864 7.684 8.367 1 87.94 80 ASN A N 1
ATOM 616 C CA . ASN A 1 80 ? -2.619 8.906 8.625 1 87.94 80 ASN A CA 1
ATOM 617 C C . ASN A 1 80 ? -1.877 9.836 9.578 1 87.94 80 ASN A C 1
ATOM 619 O O . ASN A 1 80 ? -1.857 11.047 9.375 1 87.94 80 ASN A O 1
ATOM 623 N N . ILE A 1 81 ? -1.242 9.242 10.516 1 87.5 81 ILE A N 1
ATOM 624 C CA . ILE A 1 81 ? -0.521 10.008 11.523 1 87.5 81 ILE A CA 1
ATOM 625 C C . ILE A 1 81 ? 0.709 10.656 10.891 1 87.5 81 ILE A C 1
ATOM 627 O O . ILE A 1 81 ? 1.01 11.828 11.156 1 87.5 81 ILE A O 1
ATOM 631 N N . THR A 1 82 ? 1.366 9.953 10.07 1 86.81 82 THR A N 1
ATOM 632 C CA . THR A 1 82 ? 2.602 10.438 9.461 1 86.81 82 THR A CA 1
ATOM 633 C C . THR A 1 82 ? 2.303 11.453 8.367 1 86.81 82 THR A C 1
ATOM 635 O O . THR A 1 82 ? 2.992 12.469 8.25 1 86.81 82 THR A O 1
ATOM 638 N N . TYR A 1 83 ? 1.312 11.211 7.602 1 82.31 83 TYR A N 1
ATOM 639 C CA . TYR A 1 83 ? 0.905 12.086 6.508 1 82.31 83 TYR A CA 1
ATOM 640 C C . TYR A 1 83 ? 0.622 13.5 7.016 1 82.31 83 TYR A C 1
ATOM 642 O O . TYR A 1 83 ? 1.127 14.477 6.465 1 82.31 83 TYR A O 1
ATOM 650 N N . SER A 1 84 ? -0.154 13.672 8.016 1 79 84 SER A N 1
ATOM 651 C CA . SER A 1 84 ? -0.562 14.969 8.547 1 79 84 SER A CA 1
ATOM 652 C C . SER A 1 84 ? 0.638 15.758 9.055 1 79 84 SER A C 1
ATOM 654 O O . SER A 1 84 ? 0.591 16.984 9.141 1 79 84 SER A O 1
ATOM 656 N N . SER A 1 85 ? 1.788 15 9.273 1 79.31 85 SER A N 1
ATOM 657 C CA . SER A 1 85 ? 2.924 15.664 9.898 1 79.31 85 SER A CA 1
ATOM 658 C C . SER A 1 85 ? 4.008 15.992 8.875 1 79.31 85 SER A C 1
ATOM 660 O O . SER A 1 85 ? 4.578 17.078 8.898 1 79.31 85 SER A O 1
ATOM 662 N N . ILE A 1 86 ? 4.242 14.992 7.988 1 78.5 86 ILE A N 1
ATOM 663 C CA . ILE A 1 86 ? 5.453 15.195 7.203 1 78.5 86 ILE A CA 1
ATOM 664 C C . ILE A 1 86 ? 5.145 15.016 5.719 1 78.5 86 ILE A C 1
ATOM 666 O O . ILE A 1 86 ? 6.059 14.906 4.898 1 78.5 86 ILE A O 1
ATOM 670 N N . GLY A 1 87 ? 3.949 14.938 5.254 1 79.19 87 GLY A N 1
ATOM 671 C CA . GLY A 1 87 ? 3.564 14.898 3.85 1 79.19 87 GLY A CA 1
ATOM 672 C C . GLY A 1 87 ? 3.535 13.492 3.277 1 79.19 87 GLY A C 1
ATOM 673 O O . GLY A 1 87 ? 3.184 12.539 3.975 1 79.19 87 GLY A O 1
ATOM 674 N N . VAL A 1 88 ? 3.816 13.445 1.922 1 82.31 88 VAL A N 1
ATOM 675 C CA . VAL A 1 88 ? 3.607 12.18 1.236 1 82.31 88 VAL A CA 1
ATOM 676 C C . VAL A 1 88 ? 4.953 11.586 0.815 1 82.31 88 VAL A C 1
ATOM 678 O O . VAL A 1 88 ? 5.203 10.398 1.011 1 82.31 88 VAL A O 1
ATOM 681 N N . SER A 1 89 ? 5.871 12.414 0.374 1 80.38 89 SER A N 1
ATOM 682 C CA . SER A 1 89 ? 7.078 11.914 -0.276 1 80.38 89 SER A CA 1
ATOM 683 C C . SER A 1 89 ? 8.047 11.328 0.741 1 80.38 89 SER A C 1
ATOM 685 O O . SER A 1 89 ? 8.688 10.305 0.478 1 80.38 89 SER A O 1
ATOM 687 N N . LEU A 1 90 ? 8.117 11.914 1.858 1 79.75 90 LEU A N 1
ATOM 688 C CA . LEU A 1 90 ? 9.086 11.438 2.842 1 79.75 90 LEU A CA 1
ATOM 689 C C . LEU A 1 90 ? 8.648 10.102 3.426 1 79.75 90 LEU A C 1
ATOM 691 O O . LEU A 1 90 ? 9.445 9.156 3.473 1 79.75 90 LEU A O 1
ATOM 695 N N . PRO A 1 91 ? 7.391 9.961 3.832 1 84 91 PRO A N 1
ATOM 696 C CA . PRO A 1 91 ? 6.941 8.641 4.293 1 84 91 PRO A CA 1
ATOM 697 C C . PRO A 1 91 ? 7.066 7.566 3.219 1 84 91 PRO A C 1
ATOM 699 O O . PRO A 1 91 ? 7.418 6.426 3.523 1 84 91 PRO A O 1
ATOM 702 N N . VAL A 1 92 ? 6.82 7.926 2.025 1 83.69 92 VAL A N 1
ATOM 703 C CA . VAL A 1 92 ? 6.949 6.977 0.927 1 83.69 92 VAL A CA 1
ATOM 704 C C . VAL A 1 92 ? 8.406 6.547 0.785 1 83.69 92 VAL A C 1
ATOM 706 O O . VAL A 1 92 ? 8.703 5.355 0.674 1 83.69 92 VAL A O 1
ATOM 709 N N . ALA A 1 93 ? 9.258 7.461 0.886 1 80.44 93 ALA A N 1
ATOM 710 C CA . ALA A 1 93 ? 10.688 7.172 0.733 1 80.44 93 ALA A CA 1
ATOM 711 C C . ALA A 1 93 ? 11.18 6.266 1.856 1 80.44 93 ALA A C 1
ATOM 713 O O . ALA A 1 93 ? 11.867 5.273 1.604 1 80.44 93 ALA A O 1
ATOM 714 N N . LEU A 1 94 ? 10.867 6.598 3.045 1 82.75 94 LEU A N 1
ATOM 715 C CA . LEU A 1 94 ? 11.297 5.805 4.191 1 82.75 94 LEU A CA 1
ATOM 716 C C . LEU A 1 94 ? 10.594 4.449 4.207 1 82.75 94 LEU A C 1
ATOM 718 O O . LEU A 1 94 ? 11.188 3.441 4.598 1 82.75 94 LEU A O 1
ATOM 722 N N . GLY A 1 95 ? 9.359 4.438 3.838 1 88 95 GLY A N 1
ATOM 723 C CA . GLY A 1 95 ? 8.625 3.186 3.709 1 88 95 GLY A CA 1
ATOM 724 C C . GLY A 1 95 ? 9.234 2.244 2.686 1 88 95 GLY A C 1
ATOM 725 O O . GLY A 1 95 ? 9.234 1.027 2.879 1 88 95 GLY A O 1
ATOM 726 N N . LEU A 1 96 ? 9.719 2.811 1.689 1 81.56 96 LEU A N 1
ATOM 727 C CA . LEU A 1 96 ? 10.359 2.025 0.642 1 81.56 96 LEU A CA 1
ATOM 728 C C . LEU A 1 96 ? 11.547 1.242 1.198 1 81.56 96 LEU A C 1
ATOM 730 O O . LEU A 1 96 ? 11.766 0.09 0.82 1 81.56 96 LEU A O 1
ATOM 734 N N . LEU A 1 97 ? 12.258 1.854 2.035 1 81.81 97 LEU A N 1
ATOM 735 C CA . LEU A 1 97 ? 13.359 1.157 2.68 1 81.81 97 LEU A CA 1
ATOM 736 C C . LEU A 1 97 ? 12.859 -0.042 3.477 1 81.81 97 LEU A C 1
ATOM 738 O O . LEU A 1 97 ? 13.398 -1.145 3.354 1 81.81 97 LEU A O 1
ATOM 742 N N . GLY A 1 98 ? 11.883 0.199 4.246 1 86.12 98 GLY A N 1
ATOM 743 C CA . GLY A 1 98 ? 11.305 -0.885 5.02 1 86.12 98 GLY A CA 1
ATOM 744 C C . GLY A 1 98 ? 10.734 -1.994 4.156 1 86.12 98 GLY A C 1
ATOM 745 O O . GLY A 1 98 ? 10.922 -3.176 4.445 1 86.12 98 GLY A O 1
ATOM 746 N N . GLN A 1 99 ? 10.07 -1.595 3.125 1 88 99 GLN A N 1
ATOM 747 C CA . GLN A 1 99 ? 9.492 -2.57 2.207 1 88 99 GLN A CA 1
ATOM 748 C C . GLN A 1 99 ? 10.578 -3.375 1.502 1 88 99 GLN A C 1
ATOM 750 O O . GLN A 1 99 ? 10.461 -4.594 1.349 1 88 99 GLN A O 1
ATOM 755 N N . SER A 1 100 ? 11.609 -2.729 1.045 1 83.12 100 SER A N 1
ATOM 756 C CA . SER A 1 100 ? 12.688 -3.393 0.32 1 83.12 100 SER A CA 1
ATOM 757 C C . SER A 1 100 ? 13.406 -4.402 1.206 1 83.12 100 SER A C 1
ATOM 759 O O . SER A 1 100 ? 13.633 -5.543 0.798 1 83.12 100 SER A O 1
ATOM 761 N N . LEU A 1 101 ? 13.758 -4.02 2.346 1 84.19 101 LEU A N 1
ATOM 762 C CA . LEU A 1 101 ? 14.461 -4.91 3.266 1 84.19 101 LEU A CA 1
ATOM 763 C C . LEU A 1 101 ? 13.617 -6.137 3.582 1 84.19 101 LEU A C 1
ATOM 765 O O . LEU A 1 101 ? 14.117 -7.266 3.555 1 84.19 101 LEU A O 1
ATOM 769 N N . THR A 1 102 ? 12.398 -5.926 3.812 1 88.88 102 THR A N 1
ATOM 770 C CA . THR A 1 102 ? 11.492 -7.016 4.164 1 88.88 102 THR A CA 1
ATOM 771 C C . THR A 1 102 ? 11.289 -7.953 2.979 1 88.88 102 THR A C 1
ATOM 773 O O . THR A 1 102 ? 11.305 -9.172 3.135 1 88.88 102 THR A O 1
ATOM 776 N N . SER A 1 103 ? 11.094 -7.391 1.838 1 84.75 103 SER A N 1
ATOM 777 C CA . SER A 1 103 ? 10.844 -8.211 0.659 1 84.75 103 SER A CA 1
ATOM 778 C C . SER A 1 103 ? 12.047 -9.086 0.329 1 84.75 103 SER A C 1
ATOM 780 O O . SER A 1 103 ? 11.891 -10.211 -0.149 1 84.75 103 SER A O 1
ATOM 782 N N . ILE A 1 104 ? 13.195 -8.617 0.561 1 80.69 104 ILE A N 1
ATOM 783 C CA . ILE A 1 104 ? 14.414 -9.383 0.328 1 80.69 104 ILE A CA 1
ATOM 784 C C . ILE A 1 104 ? 14.469 -10.57 1.278 1 80.69 104 ILE A C 1
ATOM 786 O O . ILE A 1 104 ? 14.859 -11.672 0.883 1 80.69 104 ILE A O 1
ATOM 790 N N . VAL A 1 105 ? 14.156 -10.289 2.475 1 83.75 105 VAL A N 1
ATOM 791 C CA . VAL A 1 105 ? 14.141 -11.359 3.465 1 83.75 105 VAL A CA 1
ATOM 792 C C . VAL A 1 105 ? 13.164 -12.445 3.033 1 83.75 105 VAL A C 1
ATOM 794 O O . VAL A 1 105 ? 13.484 -13.641 3.088 1 83.75 105 VAL A O 1
ATOM 797 N N . PHE A 1 106 ? 12.055 -12.047 2.529 1 84.12 106 PHE A N 1
ATOM 798 C CA . PHE A 1 106 ? 11.039 -13 2.088 1 84.12 106 PHE A CA 1
ATOM 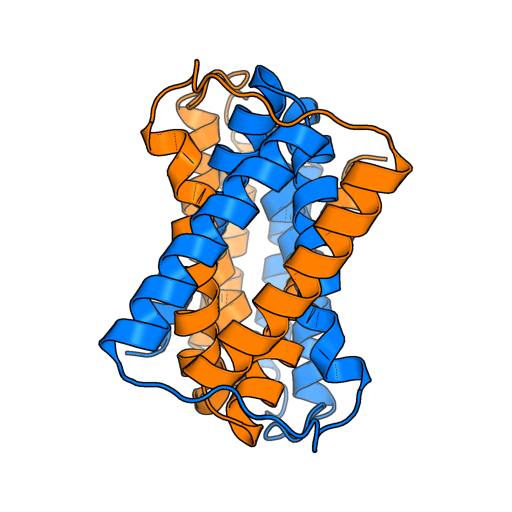799 C C . PHE A 1 106 ? 11.531 -13.797 0.889 1 84.12 106 PHE A C 1
ATOM 801 O O . PHE A 1 106 ? 11.391 -15.023 0.853 1 84.12 106 PHE A O 1
ATOM 808 N N . ASP A 1 107 ? 12.125 -13.148 -0.041 1 77.06 107 ASP A N 1
ATOM 809 C CA . ASP A 1 107 ? 12.594 -13.82 -1.249 1 77.06 107 ASP A CA 1
ATOM 810 C C . ASP A 1 107 ? 13.797 -14.703 -0.95 1 77.06 107 ASP A C 1
ATOM 812 O O . ASP A 1 107 ? 13.906 -15.82 -1.473 1 77.06 107 ASP A O 1
ATOM 816 N N . HIS A 1 108 ? 14.688 -14.227 -0.157 1 75.5 108 HIS A N 1
ATOM 817 C CA . HIS A 1 108 ? 15.93 -14.922 0.146 1 75.5 108 HIS A CA 1
ATOM 818 C C . HIS A 1 108 ? 15.656 -16.234 0.868 1 75.5 108 HIS A C 1
ATOM 820 O O . HIS A 1 108 ? 16.266 -17.266 0.555 1 75.5 108 HIS A O 1
ATOM 826 N N . TYR A 1 109 ? 14.773 -16.219 1.756 1 79.75 109 TYR A N 1
ATOM 827 C CA . TYR A 1 109 ? 14.516 -17.391 2.568 1 79.75 109 TYR A CA 1
ATOM 828 C C . TYR A 1 109 ? 13.375 -18.219 1.984 1 79.75 109 TYR A C 1
ATOM 830 O O . TYR A 1 109 ? 13.07 -19.312 2.473 1 79.75 109 TYR A O 1
ATOM 838 N N . GLY A 1 110 ? 12.836 -17.688 0.9 1 76.38 110 GLY A N 1
ATOM 839 C CA . GLY A 1 110 ? 11.711 -18.406 0.315 1 76.38 110 GLY A CA 1
ATOM 840 C C . GLY A 1 110 ? 10.555 -18.594 1.283 1 76.38 110 GLY A C 1
ATOM 841 O O . GLY A 1 110 ? 10.031 -19.703 1.419 1 76.38 110 GLY A O 1
ATOM 842 N N . LEU A 1 111 ? 10.375 -17.516 1.959 1 77.56 111 LEU A N 1
ATOM 843 C CA . LEU A 1 111 ? 9.32 -17.609 2.959 1 77.56 111 LEU A CA 1
ATOM 844 C C . LEU A 1 111 ? 7.953 -17.734 2.295 1 77.56 111 LEU A C 1
ATOM 846 O O . LEU A 1 111 ? 7.75 -17.219 1.189 1 77.56 111 LEU A O 1
ATOM 850 N N . LEU A 1 112 ? 7.043 -18.422 2.887 1 76.62 112 LEU A N 1
ATOM 851 C CA . LEU A 1 112 ? 5.652 -18.578 2.477 1 76.62 112 LEU A CA 1
ATOM 852 C C . LEU A 1 112 ? 5.555 -19.391 1.19 1 76.62 112 LEU A C 1
ATOM 854 O O . LEU A 1 112 ? 4.75 -19.078 0.311 1 76.62 112 LEU A O 1
ATOM 858 N N . GLY A 1 113 ? 6.406 -20.297 1.082 1 67.81 113 GLY A N 1
ATOM 859 C CA . GLY A 1 113 ? 6.336 -21.25 -0.02 1 67.81 113 GLY A CA 1
ATOM 860 C C . GLY A 1 113 ? 6.684 -20.625 -1.36 1 67.81 113 GLY A C 1
ATOM 861 O O . GLY A 1 113 ? 6.434 -21.234 -2.408 1 67.81 113 GLY A O 1
ATOM 862 N N . MET A 1 114 ? 7.094 -19.453 -1.31 1 62.56 114 MET A N 1
ATOM 863 C CA . MET A 1 114 ? 7.488 -18.781 -2.545 1 62.56 114 MET A CA 1
ATOM 864 C C . MET A 1 114 ? 8.789 -19.375 -3.09 1 62.56 114 MET A C 1
ATOM 866 O O . MET A 1 114 ? 9.609 -19.891 -2.33 1 62.56 114 MET A O 1
ATOM 870 N N . PRO A 1 115 ? 8.703 -19.438 -4.473 1 60.53 115 PRO A N 1
ATOM 871 C CA . PRO A 1 115 ? 9.992 -19.875 -5.012 1 60.53 115 PRO A CA 1
ATOM 872 C C . PRO A 1 115 ? 11.164 -19.031 -4.512 1 60.53 115 PRO A C 1
ATOM 874 O O . PRO A 1 115 ? 11.023 -17.812 -4.34 1 60.53 115 PRO A O 1
ATOM 877 N N . LYS A 1 116 ? 12.117 -19.781 -3.932 1 62.81 116 LYS A N 1
ATOM 878 C CA . LYS A 1 116 ? 13.359 -19.094 -3.582 1 62.81 116 LYS A CA 1
ATOM 879 C C . LYS A 1 116 ? 13.938 -18.359 -4.789 1 62.81 116 LYS A C 1
ATOM 881 O O . LYS A 1 116 ? 14.188 -18.969 -5.832 1 62.81 116 LYS A O 1
ATOM 886 N N . ILE A 1 117 ? 13.578 -17.141 -4.844 1 60.16 117 ILE A N 1
ATOM 887 C CA . ILE A 1 117 ? 14.25 -16.391 -5.895 1 60.16 117 ILE A CA 1
ATOM 888 C C . ILE A 1 117 ? 15.672 -16.031 -5.453 1 60.16 117 ILE A C 1
ATOM 890 O O . ILE A 1 117 ? 15.867 -15.391 -4.418 1 60.16 117 ILE A O 1
ATOM 894 N N . GLU A 1 118 ? 16.625 -16.766 -5.93 1 59.16 118 GLU A N 1
ATOM 895 C CA . GLU A 1 118 ? 18.016 -16.516 -5.57 1 59.16 118 GLU A CA 1
ATOM 896 C C . GLU A 1 118 ? 18.391 -15.047 -5.766 1 59.16 118 GLU A C 1
ATOM 898 O O . GLU A 1 118 ? 18.125 -14.477 -6.824 1 59.16 118 GLU A O 1
ATOM 903 N N . PHE A 1 119 ? 18.375 -14.43 -4.617 1 60.78 119 PHE A N 1
ATOM 904 C CA . PHE A 1 119 ? 18.938 -13.086 -4.691 1 60.78 119 PHE A CA 1
ATOM 905 C C . PHE A 1 119 ? 20.234 -13.078 -5.496 1 60.78 119 PHE A C 1
ATOM 907 O O . PHE A 1 119 ? 21.109 -13.914 -5.277 1 60.78 119 PHE A O 1
ATOM 914 N N . ASN A 1 120 ? 20.094 -12.531 -6.75 1 64.75 120 ASN A N 1
ATOM 915 C CA . ASN A 1 120 ? 21.312 -12.367 -7.543 1 64.75 120 ASN A CA 1
ATOM 916 C C . ASN A 1 120 ? 22.031 -11.055 -7.215 1 64.75 120 ASN A C 1
ATOM 918 O O . ASN A 1 120 ? 21.438 -10.172 -6.578 1 64.75 120 ASN A O 1
ATOM 922 N N . LYS A 1 121 ? 23.359 -11.039 -7.281 1 72 121 LYS A N 1
ATOM 923 C CA . LYS A 1 121 ? 24.219 -9.883 -7.059 1 72 121 LYS A CA 1
ATOM 924 C C . LYS A 1 121 ? 23.578 -8.602 -7.598 1 72 121 LYS A C 1
ATOM 926 O O . LYS A 1 121 ? 23.703 -7.539 -6.992 1 72 121 LYS A O 1
ATOM 931 N N . LYS A 1 122 ? 22.859 -8.797 -8.586 1 72.56 122 LYS A N 1
ATOM 932 C CA . LYS A 1 122 ? 22.25 -7.641 -9.227 1 72.56 122 LYS A CA 1
ATOM 933 C C . LYS A 1 122 ? 21.109 -7.074 -8.367 1 72.56 122 LYS A C 1
ATOM 935 O O . LYS A 1 122 ? 20.953 -5.855 -8.266 1 72.56 122 LYS A O 1
ATOM 940 N N . LYS A 1 123 ? 20.391 -7.961 -7.699 1 71.88 123 LYS A N 1
ATOM 941 C CA . LYS A 1 123 ? 19.312 -7.52 -6.809 1 71.88 123 LYS A CA 1
ATOM 942 C C . LYS A 1 123 ? 19.875 -6.781 -5.598 1 71.88 123 LYS A C 1
ATOM 944 O O . LYS A 1 123 ? 19.312 -5.77 -5.168 1 71.88 123 LYS A O 1
ATOM 949 N N . LEU A 1 124 ? 20.984 -7.266 -5.246 1 75.62 124 LEU A N 1
ATOM 950 C CA . LEU A 1 124 ? 21.641 -6.641 -4.098 1 75.62 124 LEU A CA 1
ATOM 951 C C . LEU A 1 124 ? 22.125 -5.238 -4.445 1 75.62 124 LEU A C 1
ATOM 953 O O . LEU A 1 124 ? 21.953 -4.305 -3.654 1 75.62 124 LEU A O 1
ATOM 957 N N . ILE A 1 125 ? 22.672 -5.086 -5.539 1 82.44 125 ILE A N 1
ATOM 958 C CA . ILE A 1 125 ? 23.172 -3.785 -5.977 1 82.44 125 ILE A CA 1
ATOM 959 C C . ILE A 1 125 ? 22 -2.811 -6.117 1 82.44 125 ILE A C 1
ATOM 961 O O . ILE A 1 125 ? 22.094 -1.663 -5.672 1 82.44 125 ILE A O 1
ATOM 965 N N . GLY A 1 126 ? 20.953 -3.297 -6.723 1 79.44 126 GLY A N 1
ATOM 966 C CA . GLY A 1 126 ? 19.781 -2.463 -6.875 1 79.44 126 GLY A CA 1
ATOM 967 C C . GLY A 1 126 ? 19.219 -1.965 -5.555 1 79.44 126 GLY A C 1
ATOM 968 O O . GLY A 1 126 ? 18.922 -0.779 -5.406 1 79.44 126 GLY A O 1
ATOM 969 N N . ILE A 1 127 ? 19.266 -2.768 -4.664 1 75.88 127 ILE A N 1
ATOM 970 C CA . ILE A 1 127 ? 18.75 -2.432 -3.344 1 75.88 127 ILE A CA 1
ATOM 971 C C . ILE A 1 127 ? 19.641 -1.38 -2.689 1 75.88 127 ILE A C 1
ATOM 973 O O . ILE A 1 127 ? 19.156 -0.436 -2.068 1 75.88 127 ILE A O 1
ATOM 977 N N . ILE A 1 128 ? 20.875 -1.612 -2.77 1 83.12 128 ILE A N 1
ATOM 978 C CA . ILE A 1 128 ? 21.828 -0.674 -2.201 1 83.12 128 ILE A CA 1
ATOM 979 C C . ILE A 1 128 ? 21.625 0.71 -2.811 1 83.12 128 ILE A C 1
ATOM 981 O O . ILE A 1 128 ? 21.609 1.716 -2.098 1 83.12 128 ILE A O 1
ATOM 985 N N . VAL A 1 129 ? 21.453 0.734 -4.07 1 86 129 VAL A N 1
ATOM 986 C CA . VAL A 1 129 ? 21.25 1.999 -4.77 1 86 129 VAL A CA 1
ATOM 987 C C . VAL A 1 129 ? 19.938 2.633 -4.312 1 86 129 VAL A C 1
ATOM 989 O O . VAL A 1 129 ? 19.859 3.848 -4.109 1 86 129 VAL A O 1
ATOM 992 N N . ILE A 1 130 ? 18.984 1.821 -4.121 1 78.06 130 ILE A N 1
ATOM 993 C CA . ILE A 1 130 ? 17.703 2.324 -3.643 1 78.06 130 ILE A CA 1
ATOM 994 C C . ILE A 1 130 ? 17.875 2.92 -2.246 1 78.06 130 ILE A C 1
ATOM 996 O O . ILE A 1 130 ? 17.375 4.02 -1.971 1 78.06 130 ILE A O 1
ATOM 1000 N N . ILE A 1 131 ? 18.562 2.234 -1.436 1 78.44 131 ILE A N 1
ATOM 1001 C CA . ILE A 1 131 ? 18.797 2.701 -0.074 1 78.44 131 ILE A CA 1
ATOM 1002 C C . ILE A 1 131 ? 19.516 4.043 -0.107 1 78.44 131 ILE A C 1
ATOM 1004 O O . ILE A 1 131 ? 19.172 4.969 0.629 1 78.44 131 ILE A O 1
ATOM 1008 N N . ILE A 1 132 ? 20.438 4.176 -0.918 1 85.81 132 ILE A N 1
ATOM 1009 C CA . ILE A 1 132 ? 21.203 5.414 -1.057 1 85.81 132 ILE A CA 1
ATOM 1010 C C . ILE A 1 132 ? 20.266 6.543 -1.5 1 85.81 132 ILE A C 1
ATOM 1012 O O . ILE A 1 132 ? 20.328 7.652 -0.959 1 85.81 132 ILE A O 1
ATOM 1016 N N . GLY A 1 133 ? 19.469 6.262 -2.457 1 81.12 133 GLY A N 1
ATOM 1017 C CA . GLY A 1 133 ? 18.516 7.258 -2.922 1 81.12 133 GLY A CA 1
ATOM 1018 C C . GLY A 1 133 ? 17.562 7.723 -1.838 1 81.12 133 GLY A C 1
ATOM 1019 O O . GLY A 1 133 ? 17.297 8.922 -1.709 1 81.12 133 GLY A O 1
ATOM 1020 N N . VAL A 1 134 ? 17.094 6.859 -1.059 1 75.94 134 VAL A N 1
ATOM 1021 C CA . VAL A 1 134 ? 16.219 7.184 0.052 1 75.94 134 VAL A CA 1
ATOM 1022 C C . VAL A 1 134 ? 16.938 8.07 1.058 1 75.94 134 VAL A C 1
ATOM 1024 O O . VAL A 1 134 ? 16.375 9.039 1.57 1 75.94 134 VAL A O 1
ATOM 1027 N N . CYS A 1 135 ? 18.109 7.723 1.35 1 78.44 135 CYS A N 1
ATOM 1028 C CA . CYS A 1 135 ? 18.906 8.508 2.287 1 78.44 135 CYS A CA 1
ATOM 1029 C C . CYS A 1 135 ? 19.125 9.922 1.766 1 78.44 135 CYS A C 1
ATOM 1031 O O . CYS A 1 135 ? 19.047 10.891 2.529 1 78.44 135 CYS A O 1
ATOM 1033 N N . ILE A 1 136 ? 19.391 10.016 0.56 1 81.25 136 ILE A N 1
ATOM 1034 C CA . ILE A 1 136 ? 19.578 11.328 -0.051 1 81.25 136 ILE A CA 1
ATOM 1035 C C . ILE A 1 136 ? 18.297 12.148 0.057 1 81.25 136 ILE A C 1
ATOM 1037 O O . ILE A 1 136 ? 18.328 13.328 0.412 1 81.25 136 ILE A O 1
ATOM 1041 N N . MET A 1 137 ? 17.266 11.547 -0.204 1 73.81 137 MET A N 1
ATOM 1042 C CA . MET A 1 137 ? 15.969 12.219 -0.211 1 73.81 137 MET A CA 1
ATOM 1043 C C . MET A 1 137 ? 15.57 12.648 1.197 1 73.81 137 MET A C 1
ATOM 1045 O O . MET A 1 137 ? 14.969 13.711 1.382 1 73.81 137 MET A O 1
ATOM 1049 N N . THR A 1 138 ? 15.906 11.898 2.141 1 70.06 138 THR A N 1
ATOM 1050 C CA . THR A 1 138 ? 15.438 12.125 3.506 1 70.06 138 THR A CA 1
ATOM 1051 C C . THR A 1 138 ? 16.406 13.023 4.266 1 70.06 138 THR A C 1
ATOM 1053 O O . THR A 1 138 ? 15.992 13.844 5.086 1 70.06 138 THR A O 1
AT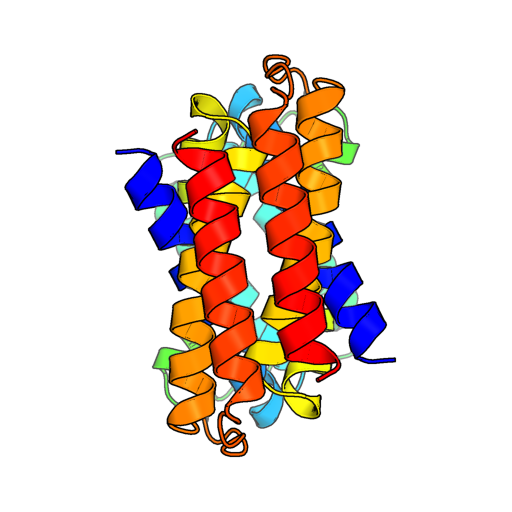OM 1056 N N . PHE A 1 139 ? 17.625 12.758 4.059 1 68.94 139 PHE A N 1
ATOM 1057 C CA . PHE A 1 139 ? 18.594 13.406 4.949 1 68.94 139 PHE A CA 1
ATOM 1058 C C . PHE A 1 139 ? 19.312 14.547 4.234 1 68.94 139 PHE A C 1
ATOM 1060 O O . PHE A 1 139 ? 20.047 15.305 4.863 1 68.94 139 PHE A O 1
ATOM 1067 N N . LEU A 1 140 ? 19.203 14.633 2.971 1 61.66 140 LEU A N 1
ATOM 1068 C CA . LEU A 1 140 ? 19.859 15.758 2.32 1 61.66 140 LEU A CA 1
ATOM 1069 C C . LEU A 1 140 ? 18.828 16.781 1.842 1 61.66 140 LEU A C 1
ATOM 1071 O O . LEU A 1 140 ? 17.766 16.406 1.336 1 61.66 140 LEU A O 1
ATOM 1075 N N . MET B 1 1 ? 10.453 10.586 15.422 1 83.81 1 MET B N 1
ATOM 1076 C CA . MET B 1 1 ? 9.305 9.711 15.656 1 83.81 1 MET B CA 1
ATOM 1077 C C . MET B 1 1 ? 8.609 9.367 14.344 1 83.81 1 MET B C 1
ATOM 1079 O O . MET B 1 1 ? 8.539 8.195 13.961 1 83.81 1 MET B O 1
ATOM 1083 N N . TYR B 1 2 ? 8.477 10.352 13.469 1 85.12 2 TYR B N 1
ATOM 1084 C CA . TYR B 1 2 ? 7.723 10.133 12.242 1 85.12 2 TYR B CA 1
ATOM 1085 C C . TYR B 1 2 ? 8.555 9.359 11.219 1 85.12 2 TYR B C 1
ATOM 1087 O O . TYR B 1 2 ? 8.008 8.609 10.406 1 85.12 2 TYR B O 1
ATOM 1095 N N . ASN B 1 3 ? 9.875 9.453 11.383 1 81.75 3 ASN B N 1
ATOM 1096 C CA . ASN B 1 3 ? 10.742 8.688 10.5 1 81.75 3 ASN B CA 1
ATOM 1097 C C . ASN B 1 3 ? 10.672 7.195 10.789 1 81.75 3 ASN B C 1
ATOM 1099 O O . ASN B 1 3 ? 10.602 6.379 9.867 1 81.75 3 ASN B O 1
ATOM 1103 N N . PHE B 1 4 ? 10.633 6.883 12 1 90.12 4 PHE B N 1
ATOM 1104 C CA . PHE B 1 4 ? 10.539 5.484 12.406 1 90.12 4 PHE B CA 1
ATOM 1105 C C . PHE B 1 4 ? 9.188 4.898 12.023 1 90.12 4 PHE B C 1
ATOM 1107 O O . PHE B 1 4 ? 9.109 3.758 11.555 1 90.12 4 PHE B O 1
ATOM 1114 N N . LEU B 1 5 ? 8.164 5.664 12.148 1 92.31 5 LEU B N 1
ATOM 1115 C CA . LEU B 1 5 ? 6.828 5.215 11.781 1 92.31 5 LEU B CA 1
ATOM 1116 C C . LEU B 1 5 ? 6.734 4.953 10.281 1 92.31 5 LEU B C 1
ATOM 1118 O O . LEU B 1 5 ? 6.082 3.998 9.859 1 92.31 5 LEU B O 1
ATOM 1122 N N . SER B 1 6 ? 7.422 5.812 9.602 1 89.75 6 SER B N 1
ATOM 1123 C CA . SER B 1 6 ? 7.406 5.648 8.156 1 89.75 6 SER B CA 1
ATOM 1124 C C . SER B 1 6 ? 8.102 4.355 7.734 1 89.75 6 SER B C 1
ATOM 1126 O O . SER B 1 6 ? 7.637 3.658 6.832 1 89.75 6 SER B O 1
ATOM 1128 N N . LEU B 1 7 ? 9.195 4.098 8.414 1 88.75 7 LEU B N 1
ATOM 1129 C CA . LEU B 1 7 ? 9.891 2.838 8.172 1 88.75 7 LEU B CA 1
ATOM 1130 C C . LEU B 1 7 ? 9 1.65 8.531 1 88.75 7 LEU B C 1
ATOM 1132 O O . LEU B 1 7 ? 8.93 0.675 7.777 1 88.75 7 LEU B O 1
ATOM 1136 N N . LEU B 1 8 ? 8.344 1.749 9.578 1 94.25 8 LEU B N 1
ATOM 1137 C CA . LEU B 1 8 ? 7.453 0.694 10.047 1 94.25 8 LEU B CA 1
ATOM 1138 C C . LEU B 1 8 ? 6.309 0.476 9.062 1 94.25 8 LEU B C 1
ATOM 1140 O O . LEU B 1 8 ? 5.902 -0.663 8.82 1 94.25 8 LEU B O 1
ATOM 1144 N N . ILE B 1 9 ? 5.805 1.497 8.492 1 93.19 9 ILE B N 1
ATOM 1145 C CA . ILE B 1 9 ? 4.738 1.406 7.5 1 93.19 9 ILE B CA 1
ATOM 1146 C C . ILE B 1 9 ? 5.195 0.548 6.324 1 93.19 9 ILE B C 1
ATOM 1148 O O . ILE B 1 9 ? 4.461 -0.328 5.863 1 93.19 9 ILE B O 1
ATOM 1152 N N . GLY B 1 10 ? 6.395 0.807 5.91 1 91.81 10 GLY B N 1
ATOM 1153 C CA . GLY B 1 10 ? 6.953 0.027 4.816 1 91.81 10 GLY B CA 1
ATOM 1154 C C . GLY B 1 10 ? 7.07 -1.451 5.137 1 91.81 10 GLY B C 1
ATOM 1155 O O . GLY B 1 10 ? 6.73 -2.301 4.312 1 91.81 10 GLY B O 1
ATOM 1156 N N . ILE B 1 11 ? 7.504 -1.73 6.297 1 93.44 11 ILE B N 1
ATOM 1157 C CA . ILE B 1 11 ? 7.629 -3.113 6.746 1 93.44 11 ILE B CA 1
ATOM 1158 C C . ILE B 1 11 ? 6.254 -3.775 6.77 1 93.44 11 ILE B C 1
ATOM 1160 O O . ILE B 1 11 ? 6.078 -4.879 6.25 1 93.44 11 ILE B O 1
ATOM 1164 N N . LEU B 1 12 ? 5.305 -3.096 7.301 1 94.94 12 LEU B N 1
ATOM 1165 C CA . LEU B 1 12 ? 3.951 -3.625 7.406 1 94.94 12 LEU B CA 1
ATOM 1166 C C . LEU B 1 12 ? 3.348 -3.859 6.023 1 94.94 12 LEU B C 1
ATOM 1168 O O . LEU B 1 12 ? 2.688 -4.875 5.793 1 94.94 12 LEU B O 1
ATOM 1172 N N . ILE B 1 13 ? 3.623 -2.979 5.137 1 92.25 13 ILE B N 1
ATOM 1173 C CA . ILE B 1 13 ? 3.102 -3.119 3.783 1 92.25 13 ILE B CA 1
ATOM 1174 C C . ILE B 1 13 ? 3.688 -4.371 3.133 1 92.25 13 ILE B C 1
ATOM 1176 O O . ILE B 1 13 ? 2.957 -5.172 2.543 1 92.25 13 ILE B O 1
ATOM 1180 N N . ALA B 1 14 ? 4.961 -4.559 3.242 1 90.94 14 ALA B N 1
ATOM 1181 C CA . ALA B 1 14 ? 5.617 -5.719 2.643 1 90.94 14 ALA B CA 1
ATOM 1182 C C . ALA B 1 14 ? 5.074 -7.02 3.23 1 90.94 14 ALA B C 1
ATOM 1184 O O . ALA B 1 14 ? 4.824 -7.98 2.502 1 90.94 14 ALA B O 1
ATOM 1185 N N . ILE B 1 15 ? 4.871 -7.051 4.5 1 92.81 15 ILE B N 1
ATOM 1186 C CA . ILE B 1 15 ? 4.344 -8.234 5.168 1 92.81 15 ILE B CA 1
ATOM 1187 C C . ILE B 1 15 ? 2.904 -8.477 4.715 1 92.81 15 ILE B C 1
ATOM 1189 O O . ILE B 1 15 ? 2.531 -9.609 4.402 1 92.81 15 ILE B O 1
ATOM 1193 N N . MET B 1 16 ? 2.156 -7.406 4.699 1 93.19 16 MET B N 1
ATOM 1194 C CA . MET B 1 16 ? 0.766 -7.492 4.262 1 93.19 16 MET B CA 1
ATOM 1195 C C . MET B 1 16 ? 0.676 -8.055 2.848 1 93.19 16 MET B C 1
ATOM 1197 O O . MET B 1 16 ? -0.134 -8.945 2.576 1 93.19 16 MET B O 1
ATOM 1201 N N . VAL B 1 17 ? 1.536 -7.602 1.979 1 89 17 VAL B N 1
ATOM 1202 C CA . VAL B 1 17 ? 1.564 -8.031 0.585 1 89 17 VAL B CA 1
ATOM 1203 C C . VAL B 1 17 ? 1.922 -9.516 0.509 1 89 17 VAL B C 1
ATOM 1205 O O . VAL B 1 17 ? 1.275 -10.281 -0.211 1 89 17 VAL B O 1
ATOM 1208 N N . ALA B 1 18 ? 2.875 -9.914 1.212 1 90.19 18 ALA B N 1
ATOM 1209 C CA . ALA B 1 18 ? 3.32 -11.305 1.218 1 90.19 18 ALA B CA 1
ATOM 1210 C C . ALA B 1 18 ? 2.236 -12.227 1.771 1 90.19 18 ALA B C 1
ATOM 1212 O O . ALA B 1 18 ? 1.969 -13.289 1.206 1 90.19 18 ALA B O 1
ATOM 1213 N N . PHE B 1 19 ? 1.626 -11.812 2.861 1 93.25 19 PHE B N 1
ATOM 1214 C CA . PHE B 1 19 ? 0.574 -12.617 3.475 1 93.25 19 PHE B CA 1
ATOM 1215 C C . PHE B 1 19 ? -0.62 -12.75 2.539 1 93.25 19 PHE B C 1
ATOM 1217 O O . PHE B 1 19 ? -1.154 -13.852 2.359 1 93.25 19 PHE B O 1
ATOM 1224 N N . ASN B 1 20 ? -0.99 -11.656 1.962 1 92.31 20 ASN B N 1
ATOM 1225 C CA . ASN B 1 20 ? -2.09 -11.695 1.004 1 92.31 20 ASN B CA 1
ATOM 1226 C C . ASN B 1 20 ? -1.776 -12.617 -0.173 1 92.31 20 ASN B C 1
ATOM 1228 O O . ASN B 1 20 ? -2.635 -13.383 -0.612 1 92.31 20 ASN B O 1
ATOM 1232 N N . GLY B 1 21 ? -0.578 -12.445 -0.677 1 89.44 21 GLY B N 1
ATOM 1233 C CA . GLY B 1 21 ? -0.167 -13.297 -1.781 1 89.44 21 GLY B CA 1
ATOM 1234 C C . GLY B 1 21 ? -0.256 -14.773 -1.46 1 89.44 21 GLY B C 1
ATOM 1235 O O . GLY B 1 21 ? -0.757 -15.562 -2.266 1 89.44 21 GLY B O 1
ATOM 1236 N N . GLU B 1 22 ? 0.208 -15.078 -0.293 1 89.62 22 GLU B N 1
ATOM 1237 C CA . GLU B 1 22 ? 0.186 -16.484 0.112 1 89.62 22 GLU B CA 1
ATOM 1238 C C . GLU B 1 22 ? -1.242 -16.969 0.346 1 89.62 22 GLU B C 1
ATOM 1240 O O . GLU B 1 22 ? -1.588 -18.094 -0.011 1 89.62 22 GLU B O 1
ATOM 1245 N N . LEU B 1 23 ? -2.014 -16.188 0.95 1 90.5 23 LEU B N 1
ATOM 1246 C CA . LEU B 1 23 ? -3.418 -16.531 1.148 1 90.5 23 LEU B CA 1
ATOM 1247 C C . LEU B 1 23 ? -4.117 -16.766 -0.188 1 90.5 23 LEU B C 1
ATOM 1249 O O . LEU B 1 23 ? -4.883 -17.719 -0.335 1 90.5 23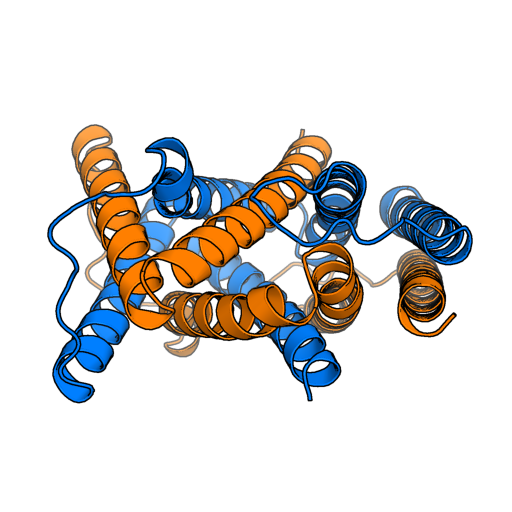 LEU B O 1
ATOM 1253 N N . SER B 1 24 ? -3.783 -15.883 -1.089 1 91.25 24 SER B N 1
ATOM 1254 C CA . SER B 1 24 ? -4.398 -15.984 -2.41 1 91.25 24 SER B CA 1
ATOM 1255 C C . SER B 1 24 ? -3.963 -17.266 -3.123 1 91.25 24 SER B C 1
ATOM 1257 O O . SER B 1 24 ? -4.742 -17.859 -3.873 1 91.25 24 SER B O 1
ATOM 1259 N N . ASN B 1 25 ? -2.746 -17.656 -2.928 1 88.38 25 ASN B N 1
ATOM 1260 C CA . ASN B 1 25 ? -2.258 -18.906 -3.502 1 88.38 25 ASN B CA 1
ATOM 1261 C C . ASN B 1 25 ? -3.01 -20.125 -2.943 1 88.38 25 ASN B C 1
ATOM 1263 O O . ASN B 1 25 ? -3.199 -21.109 -3.643 1 88.38 25 ASN B O 1
ATOM 1267 N N . GLY B 1 26 ? -3.447 -20.016 -1.739 1 88.69 26 GLY B N 1
ATOM 1268 C CA . GLY B 1 26 ? -4.094 -21.125 -1.07 1 88.69 26 GLY B CA 1
ATOM 1269 C C . GLY B 1 26 ? -5.59 -21.188 -1.311 1 88.69 26 GLY B C 1
ATOM 1270 O O . GLY B 1 26 ? -6.141 -22.25 -1.595 1 88.69 26 GLY B O 1
ATOM 1271 N N . ILE B 1 27 ? -6.199 -20.016 -1.257 1 89.5 27 ILE B N 1
ATOM 1272 C CA . ILE B 1 27 ? -7.656 -20.094 -1.237 1 89.5 27 ILE B CA 1
ATOM 1273 C C . ILE B 1 27 ? -8.227 -19.281 -2.396 1 89.5 27 ILE B C 1
ATOM 1275 O O . ILE B 1 27 ? -9.445 -19.219 -2.578 1 89.5 27 ILE B O 1
ATOM 1279 N N . GLY B 1 28 ? -7.355 -18.641 -3.162 1 88.69 28 GLY B N 1
ATOM 1280 C CA . GLY B 1 28 ? -7.809 -17.875 -4.312 1 88.69 28 GLY B CA 1
ATOM 1281 C C . GLY B 1 28 ? -7.746 -16.375 -4.09 1 88.69 28 GLY B C 1
ATOM 1282 O O . GLY B 1 28 ? -7.75 -15.906 -2.949 1 88.69 28 GLY B O 1
ATOM 1283 N N . ASN B 1 29 ? -7.73 -15.664 -5.203 1 88.38 29 ASN B N 1
ATOM 1284 C CA . ASN B 1 29 ? -7.543 -14.219 -5.176 1 88.38 29 ASN B CA 1
ATOM 1285 C C . ASN B 1 29 ? -8.719 -13.516 -4.496 1 88.38 29 ASN B C 1
ATOM 1287 O O . ASN B 1 29 ? -8.523 -12.766 -3.539 1 88.38 29 ASN B O 1
ATOM 1291 N N . TYR B 1 30 ? -9.867 -13.898 -4.945 1 87.94 30 TYR B N 1
ATOM 1292 C CA . TYR B 1 30 ? -11.047 -13.195 -4.441 1 87.94 30 TYR B CA 1
ATOM 1293 C C . TYR B 1 30 ? -11.383 -13.656 -3.027 1 87.94 30 TYR B C 1
ATOM 1295 O O . TYR B 1 30 ? -11.719 -12.836 -2.166 1 87.94 30 TYR B O 1
ATOM 1303 N N . SER B 1 31 ? -11.211 -14.898 -2.779 1 88.19 31 SER B N 1
ATOM 1304 C CA . SER B 1 31 ? -11.516 -15.445 -1.462 1 88.19 31 SER B CA 1
ATOM 1305 C C . SER B 1 31 ? -10.586 -14.875 -0.397 1 88.19 31 SER B C 1
ATOM 1307 O O . SER B 1 31 ? -11.031 -14.523 0.699 1 88.19 31 SER B O 1
ATOM 1309 N N . SER B 1 32 ? -9.352 -14.789 -0.765 1 90.44 32 SER B N 1
ATOM 1310 C CA . SER B 1 32 ? -8.391 -14.227 0.177 1 90.44 32 SER B CA 1
ATOM 1311 C C . SER B 1 32 ? -8.719 -12.773 0.503 1 90.44 32 SER B C 1
ATOM 1313 O O . SER B 1 32 ? -8.641 -12.359 1.661 1 90.44 32 SER B O 1
ATOM 1315 N N . LEU B 1 33 ? -9.102 -12.062 -0.527 1 90 33 LEU B N 1
ATOM 1316 C CA . LEU B 1 33 ? -9.453 -10.656 -0.374 1 90 33 LEU B CA 1
ATOM 1317 C C . LEU B 1 33 ? -10.656 -10.492 0.547 1 90 33 LEU B C 1
ATOM 1319 O O . LEU B 1 33 ? -10.656 -9.625 1.425 1 90 33 LEU B O 1
ATOM 1323 N N . ILE B 1 34 ? -11.594 -11.297 0.406 1 88.12 34 ILE B N 1
ATOM 1324 C CA . ILE B 1 34 ? -12.812 -11.227 1.201 1 88.12 34 ILE B CA 1
ATOM 1325 C C . ILE B 1 34 ? -12.5 -11.562 2.658 1 88.12 34 ILE B C 1
ATOM 1327 O O . ILE B 1 34 ? -12.945 -10.859 3.57 1 88.12 34 ILE B O 1
ATOM 1331 N N . VAL B 1 35 ? -11.75 -12.555 2.877 1 89.62 35 VAL B N 1
ATOM 1332 C CA . VAL B 1 35 ? -11.445 -13.016 4.23 1 89.62 35 VAL B CA 1
ATOM 1333 C C . VAL B 1 35 ? -10.664 -11.938 4.98 1 89.62 35 VAL B C 1
ATOM 1335 O O . VAL B 1 35 ? -11.008 -11.594 6.113 1 89.62 35 VAL B O 1
ATOM 1338 N N . ILE B 1 36 ? -9.727 -11.352 4.375 1 90.81 36 ILE B N 1
ATOM 1339 C CA . ILE B 1 36 ? -8.875 -10.391 5.07 1 90.81 36 ILE B CA 1
ATOM 1340 C C . ILE B 1 36 ? -9.648 -9.094 5.316 1 90.81 36 ILE B C 1
ATOM 1342 O O . ILE B 1 36 ? -9.43 -8.422 6.32 1 90.81 36 ILE B O 1
ATOM 1346 N N . HIS B 1 37 ? -10.516 -8.719 4.406 1 88.62 37 HIS B N 1
ATOM 1347 C CA . HIS B 1 37 ? -11.312 -7.512 4.609 1 88.62 37 HIS B CA 1
ATOM 1348 C C . HIS B 1 37 ? -12.336 -7.711 5.723 1 88.62 37 HIS B C 1
ATOM 1350 O O . HIS B 1 37 ? -12.578 -6.797 6.512 1 88.62 37 HIS B O 1
ATOM 1356 N N . ILE B 1 38 ? -12.859 -8.852 5.77 1 86.69 38 ILE B N 1
ATOM 1357 C CA . ILE B 1 38 ? -13.797 -9.141 6.844 1 86.69 38 ILE B CA 1
ATOM 1358 C C . ILE B 1 38 ? -13.086 -9.078 8.188 1 86.69 38 ILE B C 1
ATOM 1360 O O . ILE B 1 38 ? -13.586 -8.469 9.141 1 86.69 38 ILE B O 1
ATOM 1364 N N . LEU B 1 39 ? -11.93 -9.664 8.234 1 89.12 39 LEU B N 1
ATOM 1365 C CA . LEU B 1 39 ? -11.172 -9.664 9.484 1 89.12 39 LEU B CA 1
ATOM 1366 C C . LEU B 1 39 ? -10.695 -8.258 9.828 1 89.12 39 LEU B C 1
ATOM 1368 O O . LEU B 1 39 ? -10.727 -7.855 10.992 1 89.12 39 LEU B O 1
ATOM 1372 N N . GLY B 1 40 ? -10.234 -7.555 8.828 1 89.5 40 GLY B N 1
ATOM 1373 C CA . GLY B 1 40 ? -9.867 -6.164 9.031 1 89.5 40 GLY B CA 1
ATOM 1374 C C . GLY B 1 40 ? -11.031 -5.305 9.508 1 89.5 40 GLY B C 1
ATOM 1375 O O . GLY B 1 40 ? -10.875 -4.492 10.422 1 89.5 40 GLY B O 1
ATOM 1376 N N . TYR B 1 41 ? -12.148 -5.508 8.922 1 86.31 41 TYR B N 1
ATOM 1377 C CA . TYR B 1 41 ? -13.344 -4.777 9.312 1 86.31 41 TYR B CA 1
ATOM 1378 C C . TYR B 1 41 ? -13.742 -5.109 10.742 1 86.31 41 TYR B C 1
ATOM 1380 O O . TYR B 1 41 ? -14.141 -4.223 11.508 1 86.31 41 TYR B O 1
ATOM 1388 N N . ALA B 1 42 ? -13.711 -6.355 11.016 1 90 42 ALA B N 1
ATOM 1389 C CA . ALA B 1 42 ? -14.047 -6.77 12.375 1 90 42 ALA B CA 1
ATOM 1390 C C . ALA B 1 42 ? -13.156 -6.066 13.398 1 90 42 ALA B C 1
ATOM 1392 O O . ALA B 1 42 ? -13.648 -5.59 14.43 1 90 42 ALA B O 1
ATOM 1393 N N . LEU B 1 43 ? -11.914 -6.035 13.148 1 91.75 43 LEU B N 1
ATOM 1394 C CA . LEU B 1 43 ? -10.984 -5.344 14.039 1 91.75 43 LEU B CA 1
ATOM 1395 C C . LEU B 1 43 ? -11.336 -3.863 14.141 1 91.75 43 LEU B C 1
ATOM 1397 O O . LEU B 1 43 ? -11.273 -3.281 15.227 1 91.75 43 LEU B O 1
ATOM 1401 N N . LEU B 1 44 ? -11.703 -3.283 13.07 1 88.12 44 LEU B N 1
ATOM 1402 C CA . LEU B 1 44 ? -12.039 -1.863 13.047 1 88.12 44 LEU B CA 1
ATOM 1403 C C . LEU B 1 44 ? -13.289 -1.585 13.867 1 88.12 44 LEU B C 1
ATOM 1405 O O . LEU B 1 44 ? -13.359 -0.586 14.586 1 88.12 44 LEU B O 1
ATOM 1409 N N . VAL B 1 45 ? -14.242 -2.396 13.656 1 87.31 45 VAL B N 1
ATOM 1410 C CA . VAL B 1 45 ? -15.469 -2.258 14.43 1 87.31 45 VAL B CA 1
ATOM 1411 C C . VAL B 1 45 ? -15.164 -2.373 15.914 1 87.31 45 VAL B C 1
ATOM 1413 O O . VAL B 1 45 ? -15.664 -1.587 16.719 1 87.31 45 VAL B O 1
ATOM 1416 N N . PHE B 1 46 ? -14.375 -3.359 16.25 1 92.81 46 PHE B N 1
ATOM 1417 C CA . PHE B 1 46 ? -13.969 -3.516 17.641 1 92.81 46 PHE B CA 1
ATOM 1418 C C . PHE B 1 46 ? -13.289 -2.252 18.141 1 92.81 46 PHE B C 1
ATOM 1420 O O . PHE B 1 46 ? -13.594 -1.781 19.25 1 92.81 46 PHE B O 1
ATOM 1427 N N . LEU B 1 47 ? -12.406 -1.69 17.344 1 88.25 47 LEU B N 1
ATOM 1428 C CA . LEU B 1 47 ? -11.68 -0.483 17.734 1 88.25 47 LEU B CA 1
ATOM 1429 C C . LEU B 1 47 ? -12.633 0.698 17.875 1 88.25 47 LEU B C 1
ATOM 1431 O O . LEU B 1 47 ? -12.484 1.516 18.781 1 88.25 47 LEU B O 1
ATOM 1435 N N . MET B 1 48 ? -13.555 0.761 16.969 1 87.62 48 MET B N 1
ATOM 1436 C CA . MET B 1 48 ? -14.531 1.846 17 1 87.62 48 MET B CA 1
ATOM 1437 C C . MET B 1 48 ? -15.383 1.773 18.266 1 87.62 48 MET B C 1
ATOM 1439 O O . MET B 1 48 ? -15.656 2.797 18.891 1 87.62 48 MET B O 1
ATOM 1443 N N . LEU B 1 49 ? -15.836 0.595 18.562 1 90.25 49 LEU B N 1
ATOM 1444 C CA . LEU B 1 49 ? -16.656 0.404 19.75 1 90.25 49 LEU B CA 1
ATOM 1445 C C . LEU B 1 49 ? -15.844 0.658 21.016 1 90.25 49 LEU B C 1
ATOM 1447 O O . LEU B 1 49 ? -16.328 1.289 21.953 1 90.25 49 LEU B O 1
ATOM 1451 N N . TYR B 1 50 ? -14.68 0.159 21 1 91.69 50 TYR B N 1
ATOM 1452 C CA . TYR B 1 50 ? -13.805 0.3 22.156 1 91.69 50 TYR B CA 1
ATOM 1453 C C . TYR B 1 50 ? -13.477 1.765 22.406 1 91.69 50 TYR B C 1
ATOM 1455 O O . TYR B 1 50 ? -13.484 2.215 23.562 1 91.69 50 TYR B O 1
ATOM 1463 N N . LYS B 1 51 ? -13.227 2.557 21.422 1 90.19 51 LYS B N 1
ATOM 1464 C CA . LYS B 1 51 ? -12.844 3.961 21.547 1 90.19 51 LYS B CA 1
ATOM 1465 C C . LYS B 1 51 ? -14.07 4.867 21.5 1 90.19 51 LYS B C 1
ATOM 1467 O O . LYS B 1 51 ? -13.945 6.094 21.547 1 90.19 51 LYS B O 1
ATOM 1472 N N . LYS B 1 52 ? -15.211 4.262 21.359 1 91.19 52 LYS B N 1
ATOM 1473 C CA . LYS B 1 52 ? -16.469 4.996 21.328 1 91.19 52 LYS B CA 1
ATOM 1474 C C . LYS B 1 52 ? -16.453 6.07 20.25 1 91.19 52 LYS B C 1
ATOM 1476 O O . LYS B 1 52 ? -16.812 7.223 20.5 1 91.19 52 LYS B O 1
ATOM 1481 N N . ILE B 1 53 ? -15.867 5.699 19.141 1 86.88 53 ILE B N 1
ATOM 1482 C CA . ILE B 1 53 ? -15.805 6.613 18 1 86.88 53 ILE B CA 1
ATOM 1483 C C . ILE B 1 53 ? -17.109 6.551 17.219 1 86.88 53 ILE B C 1
ATOM 1485 O O . ILE B 1 53 ? -17.641 5.465 16.938 1 86.88 53 ILE B O 1
ATOM 1489 N N . LYS B 1 54 ? -17.672 7.734 16.922 1 81.12 54 LYS B N 1
ATOM 1490 C CA . LYS B 1 54 ? -18.875 7.824 16.109 1 81.12 54 LYS B CA 1
ATOM 1491 C C . LYS B 1 54 ? -18.531 8.023 14.641 1 81.12 54 LYS B C 1
ATOM 1493 O O . LYS B 1 54 ? -17.578 8.75 14.312 1 81.12 54 LYS B O 1
ATOM 1498 N N . ILE B 1 55 ? -19.141 7.273 13.719 1 79.12 55 ILE B N 1
ATOM 1499 C CA . ILE B 1 55 ? -18.953 7.449 12.281 1 79.12 55 ILE B CA 1
ATOM 1500 C C . ILE B 1 55 ? -19.547 8.789 11.844 1 79.12 55 ILE B C 1
ATOM 1502 O O . ILE B 1 55 ? -20.688 9.117 12.195 1 79.12 55 ILE B O 1
ATOM 1506 N N . PRO B 1 56 ? -18.734 9.461 11.102 1 75.88 56 PRO B N 1
ATOM 1507 C CA . PRO B 1 56 ? -19.359 10.688 10.602 1 75.88 56 PRO B CA 1
ATOM 1508 C C . PRO B 1 56 ? -20.469 10.406 9.586 1 75.88 56 PRO B C 1
ATOM 1510 O O . PRO B 1 56 ? -20.297 9.562 8.703 1 75.88 56 PRO B O 1
ATOM 1513 N N . PHE B 1 57 ? -21.484 10.922 9.766 1 71.19 57 PHE B N 1
ATOM 1514 C CA . PHE B 1 57 ? -22.656 10.688 8.922 1 71.19 57 PHE B CA 1
ATOM 1515 C C . PHE B 1 57 ? -22.625 11.578 7.688 1 71.19 57 PHE B C 1
ATOM 1517 O O . PHE B 1 57 ? -23.344 11.328 6.719 1 71.19 57 PHE B O 1
ATOM 1524 N N . LYS B 1 58 ? -21.875 12.625 7.719 1 76.38 58 LYS B N 1
ATOM 1525 C CA . LYS B 1 58 ? -21.844 13.516 6.566 1 76.38 58 LYS B CA 1
ATOM 1526 C C . LYS B 1 58 ? -20.484 13.5 5.887 1 76.38 58 LYS B C 1
ATOM 1528 O O . LYS B 1 58 ? -19.453 13.625 6.547 1 76.38 58 LYS B O 1
ATOM 1533 N N . MET B 1 59 ? -20.594 13.242 4.488 1 79.88 59 MET B N 1
ATOM 1534 C CA . MET B 1 59 ? -19.391 13.359 3.652 1 79.88 59 MET B CA 1
ATOM 1535 C C . MET B 1 59 ? -19.156 14.805 3.248 1 79.88 59 MET B C 1
ATOM 1537 O O . MET B 1 59 ? -19.703 15.273 2.248 1 79.88 59 MET B O 1
ATOM 1541 N N . THR B 1 60 ? -18.375 15.469 3.984 1 83.62 60 THR B N 1
ATOM 1542 C CA . THR B 1 60 ? -18.172 16.906 3.846 1 83.62 60 THR B CA 1
ATOM 1543 C C . THR B 1 60 ? -16.984 17.203 2.939 1 83.62 60 THR B C 1
ATOM 1545 O O . THR B 1 60 ? -16.734 18.344 2.57 1 83.62 60 THR B O 1
ATOM 1548 N N . LEU B 1 61 ? -16.297 16.141 2.609 1 89.31 61 LEU B N 1
ATOM 1549 C CA . LEU B 1 61 ? -15.117 16.328 1.766 1 89.31 61 LEU B CA 1
ATOM 1550 C C . LEU B 1 61 ? -15.398 15.891 0.333 1 89.31 61 LEU B C 1
ATOM 1552 O O . LEU B 1 61 ? -16.438 15.273 0.064 1 89.31 61 LEU B O 1
ATOM 1556 N N . PRO B 1 62 ? -14.539 16.312 -0.591 1 90.38 62 PRO B N 1
ATOM 1557 C CA . PRO B 1 62 ? -14.75 15.883 -1.973 1 90.38 62 PRO B CA 1
ATOM 1558 C C . PRO B 1 62 ? -14.898 14.367 -2.092 1 90.38 62 PRO B C 1
ATOM 1560 O O . PRO B 1 62 ? -14.156 13.617 -1.458 1 90.38 62 PRO B O 1
ATOM 1563 N N . LEU B 1 63 ? -15.836 13.938 -2.914 1 88.5 63 LEU B N 1
ATOM 1564 C CA . LEU B 1 63 ? -16.266 12.547 -3.02 1 88.5 63 LEU B CA 1
ATOM 1565 C C . LEU B 1 63 ? -15.109 11.656 -3.465 1 88.5 63 LEU B C 1
ATOM 1567 O O . LEU B 1 63 ? -15.039 10.484 -3.072 1 88.5 63 LEU B O 1
ATOM 1571 N N . TRP B 1 64 ? -14.273 12.18 -4.242 1 90.19 64 TRP B N 1
ATOM 1572 C CA . TRP B 1 64 ? -13.188 11.367 -4.773 1 90.19 64 TRP B CA 1
ATOM 1573 C C . TRP B 1 64 ? -12.219 10.953 -3.668 1 90.19 64 TRP B C 1
ATOM 1575 O O . TRP B 1 64 ? -11.531 9.945 -3.785 1 90.19 64 TRP B O 1
ATOM 1585 N N . LEU B 1 65 ? -12.211 11.586 -2.555 1 91.94 65 LEU B N 1
ATOM 1586 C CA . LEU B 1 65 ? -11.352 11.227 -1.433 1 91.94 65 LEU B CA 1
ATOM 1587 C C . LEU B 1 65 ? -11.828 9.93 -0.778 1 91.94 65 LEU B C 1
ATOM 1589 O O . LEU B 1 65 ? -11.016 9.156 -0.266 1 91.94 65 LEU B O 1
ATOM 1593 N N . TYR B 1 66 ? -13.086 9.695 -0.914 1 91.81 66 TYR B N 1
ATOM 1594 C CA . TYR B 1 66 ? -13.664 8.531 -0.258 1 91.81 66 TYR B CA 1
ATOM 1595 C C . TYR B 1 66 ? -13.43 7.27 -1.083 1 91.81 66 TYR B C 1
ATOM 1597 O O . TYR B 1 66 ? -13.727 6.16 -0.634 1 91.81 66 TYR B O 1
ATOM 1605 N N . SER B 1 67 ? -12.789 7.41 -2.219 1 94.06 67 SER B N 1
ATOM 1606 C CA . SER B 1 67 ? -12.523 6.262 -3.08 1 94.06 67 SER B CA 1
ATOM 1607 C C . SER B 1 67 ? -11.305 5.484 -2.6 1 94.06 67 SER B C 1
ATOM 1609 O O . SER B 1 67 ? -10.953 4.453 -3.176 1 94.06 67 SER B O 1
ATOM 1611 N N . ALA B 1 68 ? -10.68 5.918 -1.544 1 93.94 68 ALA B N 1
ATOM 1612 C CA . ALA B 1 68 ? -9.5 5.25 -1.002 1 93.94 68 ALA B CA 1
ATOM 1613 C C . ALA B 1 68 ? -9.805 3.797 -0.653 1 93.94 68 ALA B C 1
ATOM 1615 O O . ALA B 1 68 ? -8.945 2.922 -0.814 1 93.94 68 ALA B O 1
ATOM 1616 N N . GLY B 1 69 ? -11.016 3.557 -0.213 1 91.38 69 GLY B N 1
ATOM 1617 C CA . GLY B 1 69 ? -11.43 2.191 0.074 1 91.38 69 GLY B CA 1
ATOM 1618 C C . GLY B 1 69 ? -11.445 1.303 -1.154 1 91.38 69 GLY B C 1
ATOM 1619 O O . GLY B 1 69 ? -10.922 0.185 -1.126 1 91.38 69 GLY B O 1
ATOM 1620 N N . ALA B 1 70 ? -11.977 1.836 -2.232 1 94.25 70 ALA B N 1
ATOM 1621 C CA . ALA B 1 70 ? -12.008 1.1 -3.494 1 94.25 70 ALA B CA 1
ATOM 1622 C C . ALA B 1 70 ? -10.602 0.892 -4.043 1 94.25 70 ALA B C 1
ATOM 1624 O O . ALA B 1 70 ? -10.289 -0.168 -4.59 1 94.25 70 ALA B O 1
ATOM 1625 N N . ILE B 1 71 ? -9.812 1.841 -3.883 1 95.38 71 ILE B N 1
ATOM 1626 C CA . ILE B 1 71 ? -8.43 1.767 -4.348 1 95.38 71 ILE B CA 1
ATOM 1627 C C . ILE B 1 71 ? -7.68 0.686 -3.568 1 95.38 71 ILE B C 1
ATOM 1629 O O . ILE B 1 71 ? -6.871 -0.049 -4.141 1 95.38 71 ILE B O 1
ATOM 1633 N N . SER B 1 72 ? -7.996 0.618 -2.32 1 92.38 72 SER B N 1
ATOM 1634 C CA . SER B 1 72 ? -7.398 -0.421 -1.489 1 92.38 72 SER B CA 1
ATOM 1635 C C . SER B 1 72 ? -7.754 -1.812 -2.002 1 92.38 72 SER B C 1
ATOM 1637 O O . SER B 1 72 ? -6.879 -2.67 -2.143 1 92.38 72 SER B O 1
ATOM 1639 N N . VAL B 1 73 ? -8.93 -2.047 -2.32 1 93.12 73 VAL B N 1
ATOM 1640 C CA . VAL B 1 73 ? -9.406 -3.328 -2.83 1 93.12 73 VAL B CA 1
ATOM 1641 C C . VAL B 1 73 ? -8.703 -3.656 -4.145 1 93.12 73 VAL B C 1
ATOM 1643 O O . VAL B 1 73 ? -8.219 -4.773 -4.336 1 93.12 73 VAL B O 1
ATOM 1646 N N . ALA B 1 74 ? -8.648 -2.719 -5.02 1 94.19 74 ALA B N 1
ATOM 1647 C CA . ALA B 1 74 ? -7.992 -2.906 -6.309 1 94.19 74 ALA B CA 1
ATOM 1648 C C . ALA B 1 74 ? -6.508 -3.223 -6.129 1 94.19 74 ALA B C 1
ATOM 1650 O O . ALA B 1 74 ? -5.973 -4.109 -6.801 1 94.19 74 ALA B O 1
ATOM 1651 N N . THR B 1 75 ? -5.871 -2.537 -5.242 1 93.56 75 THR B N 1
ATOM 1652 C CA . THR B 1 75 ? -4.449 -2.725 -4.992 1 93.56 75 THR B CA 1
ATOM 1653 C C . THR B 1 75 ? -4.16 -4.148 -4.523 1 93.56 75 THR B C 1
ATOM 1655 O O . THR B 1 75 ? -3.252 -4.805 -5.035 1 93.56 75 THR B O 1
ATOM 1658 N N . VAL B 1 76 ? -4.945 -4.625 -3.617 1 92.31 76 VAL B N 1
ATOM 1659 C CA . VAL B 1 76 ? -4.734 -5.957 -3.066 1 92.31 76 VAL B CA 1
ATOM 1660 C C . VAL B 1 76 ? -4.996 -7.012 -4.141 1 92.31 76 VAL B C 1
ATOM 1662 O O . VAL B 1 76 ? -4.242 -7.98 -4.266 1 92.31 76 VAL B O 1
ATOM 1665 N N . LEU B 1 77 ? -5.984 -6.805 -4.922 1 91.75 77 LEU B N 1
ATOM 1666 C CA . LEU B 1 77 ? -6.293 -7.754 -5.98 1 91.75 77 LEU B CA 1
ATOM 1667 C C . LEU B 1 77 ? -5.152 -7.844 -6.984 1 91.75 77 LEU B C 1
ATOM 1669 O O . LEU B 1 77 ? -4.73 -8.938 -7.359 1 91.75 77 LEU B O 1
ATOM 1673 N N . ILE B 1 78 ? -4.684 -6.695 -7.414 1 92.69 78 ILE B N 1
ATOM 1674 C CA . ILE B 1 78 ? -3.6 -6.66 -8.391 1 92.69 78 ILE B CA 1
ATOM 1675 C C . ILE B 1 78 ? -2.328 -7.234 -7.766 1 92.69 78 ILE B C 1
ATOM 1677 O O . ILE B 1 78 ? -1.564 -7.938 -8.43 1 92.69 78 ILE B O 1
ATOM 1681 N N . ASN B 1 79 ? -2.115 -6.93 -6.539 1 90.62 79 ASN B N 1
ATOM 1682 C CA . ASN B 1 79 ? -0.968 -7.484 -5.828 1 90.62 79 ASN B CA 1
ATOM 1683 C C . ASN B 1 79 ? -1.018 -9.008 -5.789 1 90.62 79 ASN B C 1
ATOM 1685 O O . ASN B 1 79 ? 0.003 -9.672 -5.98 1 90.62 79 ASN B O 1
ATOM 1689 N N . ASN B 1 80 ? -2.176 -9.57 -5.512 1 87.94 80 ASN B N 1
ATOM 1690 C CA . ASN B 1 80 ? -2.322 -11.023 -5.465 1 87.94 80 ASN B CA 1
ATOM 1691 C C . ASN B 1 80 ? -1.95 -11.664 -6.801 1 87.94 80 ASN B C 1
ATOM 1693 O O . ASN B 1 80 ? -1.297 -12.711 -6.828 1 87.94 80 ASN B O 1
ATOM 1697 N N . ILE B 1 81 ? -2.311 -10.992 -7.828 1 87.5 81 ILE B N 1
ATOM 1698 C CA . ILE B 1 81 ? -2.055 -11.516 -9.164 1 87.5 81 ILE B CA 1
ATOM 1699 C C . ILE B 1 81 ? -0.556 -11.469 -9.461 1 87.5 81 ILE B C 1
ATOM 1701 O O . ILE B 1 81 ? 0.002 -12.414 -10.023 1 87.5 81 ILE B O 1
ATOM 1705 N N . THR B 1 82 ? 0.078 -10.438 -9.078 1 86.69 82 THR B N 1
ATOM 1706 C CA . THR B 1 82 ? 1.495 -10.25 -9.359 1 86.69 82 THR B CA 1
ATOM 1707 C C . THR B 1 82 ? 2.354 -11.125 -8.461 1 86.69 82 THR B C 1
ATOM 1709 O O . THR B 1 82 ? 3.336 -11.719 -8.906 1 86.69 82 THR B O 1
ATOM 1712 N N . TYR B 1 83 ? 1.996 -11.227 -7.223 1 82.25 83 TYR B N 1
ATOM 1713 C CA . TYR B 1 83 ? 2.715 -12.023 -6.234 1 82.25 83 TYR B CA 1
ATOM 1714 C C . TYR B 1 83 ? 2.838 -13.477 -6.684 1 82.25 83 TYR B C 1
ATOM 1716 O O . TYR B 1 83 ? 3.93 -14.047 -6.672 1 82.25 83 TYR B O 1
ATOM 1724 N N . SER B 1 84 ? 1.812 -14.109 -7.078 1 79 84 SER B N 1
ATOM 1725 C CA . SER B 1 84 ? 1.785 -15.516 -7.461 1 79 84 SER B CA 1
ATOM 1726 C C . SER B 1 84 ? 2.67 -15.773 -8.68 1 79 84 SER B C 1
ATOM 1728 O O . SER B 1 84 ? 3.123 -16.906 -8.891 1 79 84 SER B O 1
ATOM 1730 N N . SER B 1 85 ? 3.02 -14.641 -9.391 1 78.88 85 SER B N 1
ATOM 1731 C CA . SER B 1 85 ? 3.738 -14.836 -10.648 1 78.88 85 SER B CA 1
ATOM 1732 C C . SER B 1 85 ? 5.223 -14.508 -10.492 1 78.88 85 SER B C 1
ATOM 1734 O O . SER B 1 85 ? 6.078 -15.242 -10.984 1 78.88 85 SER B O 1
ATOM 1736 N N . ILE B 1 86 ? 5.461 -13.383 -9.781 1 78.12 86 ILE B N 1
ATOM 1737 C CA . ILE B 1 86 ? 6.844 -12.93 -9.867 1 78.12 86 ILE B CA 1
ATOM 1738 C C . ILE B 1 86 ? 7.398 -12.68 -8.469 1 78.12 86 ILE B C 1
ATOM 1740 O O . ILE B 1 86 ? 8.453 -12.062 -8.312 1 78.12 86 ILE B O 1
ATOM 1744 N N . GLY B 1 87 ? 6.809 -13.062 -7.395 1 79 87 GLY B N 1
ATOM 1745 C CA . GLY B 1 87 ? 7.328 -12.992 -6.039 1 79 87 GLY B CA 1
ATOM 1746 C C . GLY B 1 87 ? 7.023 -11.672 -5.355 1 79 87 GLY B C 1
ATOM 1747 O O . GLY B 1 87 ? 5.961 -11.078 -5.57 1 79 87 GLY B O 1
ATOM 1748 N N . VAL B 1 88 ? 7.98 -11.312 -4.422 1 82.25 88 VAL B N 1
ATOM 1749 C CA . VAL B 1 88 ? 7.676 -10.172 -3.566 1 82.25 88 VAL B CA 1
ATOM 1750 C C . VAL B 1 88 ? 8.602 -9.008 -3.908 1 82.25 88 VAL B C 1
ATOM 1752 O O . VAL B 1 88 ? 8.156 -7.863 -4.039 1 82.25 88 VAL B O 1
ATOM 1755 N N . SER B 1 89 ? 9.852 -9.273 -4.188 1 79.81 89 SER B N 1
ATOM 1756 C CA . SER B 1 89 ? 10.844 -8.219 -4.285 1 79.81 89 SER B CA 1
ATOM 1757 C C . SER B 1 89 ? 10.68 -7.422 -5.574 1 79.81 89 SER B C 1
ATOM 1759 O O . SER B 1 89 ? 10.828 -6.195 -5.578 1 79.81 89 SER B O 1
ATOM 1761 N N . LEU B 1 90 ? 10.352 -8.078 -6.602 1 79.06 90 LEU B N 1
ATOM 1762 C CA . LEU B 1 90 ? 10.258 -7.387 -7.883 1 79.06 90 LEU B CA 1
ATOM 1763 C C . LEU B 1 90 ? 9.039 -6.469 -7.918 1 79.06 90 LEU B C 1
ATOM 1765 O O . LEU B 1 90 ? 9.156 -5.289 -8.266 1 79.06 90 LEU B O 1
ATOM 1769 N N . PRO B 1 91 ? 7.875 -6.945 -7.504 1 83.62 91 PRO B N 1
ATOM 1770 C CA . PRO B 1 91 ? 6.727 -6.039 -7.43 1 83.62 91 PRO B CA 1
ATOM 1771 C C . PRO B 1 91 ? 6.957 -4.867 -6.48 1 83.62 91 PRO B C 1
ATOM 1773 O O . PRO B 1 91 ? 6.535 -3.742 -6.766 1 83.62 91 PRO B O 1
ATOM 1776 N N . VAL B 1 92 ? 7.617 -5.121 -5.422 1 83.5 92 VAL B N 1
ATOM 1777 C CA . VAL B 1 92 ? 7.926 -4.055 -4.477 1 83.5 92 VAL B CA 1
ATOM 1778 C C . VAL B 1 92 ? 8.836 -3.023 -5.137 1 83.5 92 VAL B C 1
ATOM 1780 O O . VAL B 1 92 ? 8.586 -1.819 -5.047 1 83.5 92 VAL B O 1
ATOM 1783 N N . ALA B 1 93 ? 9.766 -3.482 -5.836 1 80 93 ALA B N 1
ATOM 1784 C CA . ALA B 1 93 ? 10.719 -2.584 -6.488 1 80 93 ALA B CA 1
ATOM 1785 C C . ALA B 1 93 ? 10.023 -1.73 -7.547 1 80 93 ALA B C 1
ATOM 1787 O O . ALA B 1 93 ? 10.219 -0.513 -7.598 1 80 93 ALA B O 1
ATOM 1788 N N . LEU B 1 94 ? 9.266 -2.332 -8.367 1 82.12 94 LEU B N 1
ATOM 1789 C CA . LEU B 1 94 ? 8.562 -1.607 -9.422 1 82.12 94 LEU B CA 1
ATOM 1790 C C . LEU B 1 94 ? 7.484 -0.704 -8.836 1 82.12 94 LEU B C 1
ATOM 1792 O O . LEU B 1 94 ? 7.246 0.394 -9.352 1 82.12 94 LEU B O 1
ATOM 1796 N N . GLY B 1 95 ? 6.828 -1.178 -7.812 1 87.38 95 GLY B N 1
ATOM 1797 C CA . GLY B 1 95 ? 5.852 -0.361 -7.109 1 87.38 95 GLY B CA 1
ATOM 1798 C C . GLY B 1 95 ? 6.453 0.892 -6.5 1 87.38 95 GLY B C 1
ATOM 1799 O O . GLY B 1 95 ? 5.816 1.947 -6.48 1 87.38 95 GLY B O 1
ATOM 1800 N N . LEU B 1 96 ? 7.613 0.747 -6.07 1 81.5 96 LEU B N 1
ATOM 1801 C CA . LEU B 1 96 ? 8.32 1.88 -5.484 1 81.5 96 LEU B CA 1
ATOM 1802 C C . LEU B 1 96 ? 8.492 3 -6.504 1 81.5 96 LEU B C 1
ATOM 1804 O O . LEU B 1 96 ? 8.375 4.18 -6.164 1 81.5 96 LEU B O 1
ATOM 1808 N N . LEU B 1 97 ? 8.75 2.635 -7.676 1 81.31 97 LEU B N 1
ATOM 1809 C CA . LEU B 1 97 ? 8.844 3.633 -8.734 1 81.31 97 LEU B CA 1
ATOM 1810 C C . LEU B 1 97 ? 7.523 4.371 -8.906 1 81.31 97 LEU B C 1
ATOM 1812 O O . LEU B 1 97 ? 7.496 5.602 -8.953 1 81.31 97 LEU B O 1
ATOM 1816 N N . GLY B 1 98 ? 6.504 3.627 -8.992 1 85.62 98 GLY B N 1
ATOM 1817 C CA . GLY B 1 98 ? 5.188 4.23 -9.117 1 85.62 98 GLY B CA 1
ATOM 1818 C C . GLY B 1 98 ? 4.812 5.098 -7.934 1 85.62 98 GLY B C 1
ATOM 1819 O O . GLY B 1 98 ? 4.262 6.188 -8.109 1 85.62 98 GLY B O 1
ATOM 1820 N N . GLN B 1 99 ? 5.137 4.613 -6.773 1 87.62 99 GLN B N 1
ATOM 1821 C CA . GLN B 1 99 ? 4.844 5.367 -5.559 1 87.62 99 GLN B CA 1
ATOM 1822 C C . GLN B 1 99 ? 5.656 6.66 -5.508 1 87.62 99 GLN B C 1
ATOM 1824 O O . GLN B 1 99 ? 5.137 7.715 -5.141 1 87.62 99 GLN B O 1
ATOM 1829 N N . SER B 1 100 ? 6.891 6.598 -5.832 1 82.94 100 SER B N 1
ATOM 1830 C CA . SER B 1 100 ? 7.773 7.762 -5.777 1 82.94 100 SER B CA 1
ATOM 1831 C C . SER B 1 100 ? 7.328 8.836 -6.762 1 82.94 100 SER B C 1
ATOM 1833 O O . SER B 1 100 ? 7.227 10.016 -6.402 1 82.94 100 SER B O 1
ATOM 1835 N N . LEU B 1 101 ? 7.086 8.484 -7.934 1 84 101 LEU B N 1
ATOM 1836 C CA . LEU B 1 101 ? 6.652 9.438 -8.945 1 84 101 LEU B CA 1
ATOM 1837 C C . LEU B 1 101 ? 5.352 10.117 -8.539 1 84 101 LEU B C 1
ATOM 1839 O O . LEU B 1 101 ? 5.227 11.344 -8.641 1 84 101 LEU B O 1
ATOM 1843 N N . THR B 1 102 ? 4.477 9.367 -8.047 1 88.62 102 THR B N 1
ATOM 1844 C CA . THR B 1 102 ? 3.174 9.891 -7.652 1 88.62 102 THR B CA 1
ATOM 1845 C C . THR B 1 102 ? 3.307 10.82 -6.445 1 88.62 102 THR B C 1
ATOM 1847 O O . THR B 1 102 ? 2.691 11.891 -6.406 1 88.62 102 THR B O 1
ATOM 1850 N N . SER B 1 103 ? 4.082 10.406 -5.5 1 84.38 103 SER B N 1
ATOM 1851 C CA . SER B 1 103 ? 4.227 11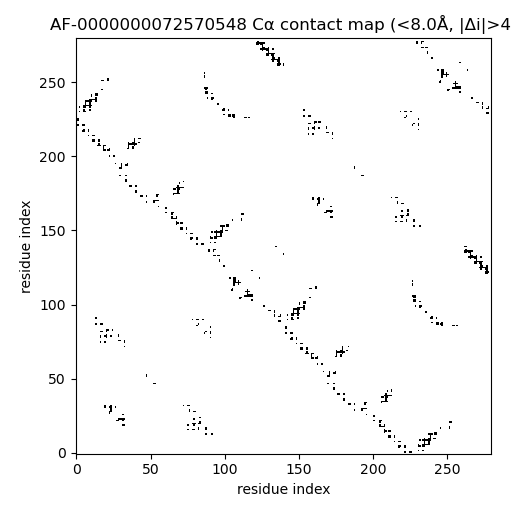.211 -4.293 1 84.38 103 SER B CA 1
ATOM 1852 C C . SER B 1 103 ? 4.871 12.562 -4.598 1 84.38 103 SER B C 1
ATOM 1854 O O . SER B 1 103 ? 4.547 13.57 -3.967 1 84.38 103 SER B O 1
ATOM 1856 N N . ILE B 1 104 ? 5.738 12.602 -5.523 1 79.81 104 ILE B N 1
ATOM 1857 C CA . ILE B 1 104 ? 6.383 13.844 -5.938 1 79.81 104 ILE B CA 1
ATOM 1858 C C . ILE B 1 104 ? 5.348 14.781 -6.555 1 79.81 104 ILE B C 1
ATOM 1860 O O . ILE B 1 104 ? 5.367 15.992 -6.305 1 79.81 104 ILE B O 1
ATOM 1864 N N . VAL B 1 105 ? 4.562 14.203 -7.363 1 83.44 105 VAL B N 1
ATOM 1865 C CA . VAL B 1 105 ? 3.512 14.992 -7.996 1 83.44 105 VAL B CA 1
ATOM 1866 C C . VAL B 1 105 ? 2.609 15.602 -6.926 1 83.44 105 VAL B C 1
ATOM 1868 O O . VAL B 1 105 ? 2.277 16.797 -6.984 1 83.44 105 VAL B O 1
ATOM 1871 N N . PHE B 1 106 ? 2.303 14.844 -5.938 1 83.62 106 PHE B N 1
ATOM 1872 C CA . PHE B 1 106 ? 1.442 15.32 -4.859 1 83.62 106 PHE B CA 1
ATOM 1873 C C . PHE B 1 106 ? 2.125 16.422 -4.066 1 83.62 106 PHE B C 1
ATOM 1875 O O . PHE B 1 106 ? 1.519 17.469 -3.785 1 83.62 106 PHE B O 1
ATOM 1882 N N . ASP B 1 107 ? 3.344 16.25 -3.75 1 76.88 107 ASP B N 1
ATOM 1883 C CA . ASP B 1 107 ? 4.07 17.234 -2.953 1 76.88 107 ASP B CA 1
ATOM 1884 C C . ASP B 1 107 ? 4.355 18.484 -3.766 1 76.88 107 ASP B C 1
ATOM 1886 O O . ASP B 1 107 ? 4.254 19.609 -3.246 1 76.88 107 ASP B O 1
ATOM 1890 N N . HIS B 1 108 ? 4.715 18.312 -4.996 1 74.56 108 HIS B N 1
ATOM 1891 C CA . HIS B 1 108 ? 5.098 19.422 -5.855 1 74.56 108 HIS B CA 1
ATOM 1892 C C . HIS B 1 108 ? 3.922 20.375 -6.09 1 74.56 108 HIS B C 1
ATOM 1894 O O . HIS B 1 108 ? 4.082 21.594 -6.043 1 74.56 108 HIS B O 1
ATOM 1900 N N . TYR B 1 109 ? 2.818 19.828 -6.289 1 78.56 109 TYR B N 1
ATOM 1901 C CA . TYR B 1 109 ? 1.656 20.641 -6.621 1 78.56 109 TYR B CA 1
ATOM 1902 C C . TYR B 1 109 ? 0.846 20.969 -5.375 1 78.56 109 TYR B C 1
ATOM 1904 O O . TYR B 1 109 ? -0.116 21.734 -5.438 1 78.56 109 TYR B O 1
ATOM 1912 N N . GLY B 1 110 ? 1.332 20.453 -4.27 1 75.19 110 GLY B N 1
ATOM 1913 C CA . GLY B 1 110 ? 0.582 20.688 -3.047 1 75.19 110 GLY B CA 1
ATOM 1914 C C . GLY B 1 110 ? -0.857 20.203 -3.129 1 75.19 110 GLY B C 1
ATOM 1915 O O . GLY B 1 110 ? -1.779 20.953 -2.77 1 75.19 110 GLY B O 1
ATOM 1916 N N . LEU B 1 111 ? -0.883 19.078 -3.727 1 76.81 111 LEU B N 1
ATOM 1917 C CA . LEU B 1 111 ? -2.236 18.562 -3.9 1 76.81 111 LEU B CA 1
ATOM 1918 C C . LEU B 1 111 ? -2.848 18.172 -2.559 1 76.81 111 LEU B C 1
ATOM 1920 O O . LEU B 1 111 ? -2.129 17.812 -1.625 1 76.81 111 LEU B O 1
ATOM 1924 N N . LEU B 1 112 ? -4.109 18.297 -2.412 1 75.5 112 LEU B N 1
ATOM 1925 C CA . LEU B 1 112 ? -4.906 17.891 -1.257 1 75.5 112 LEU B CA 1
ATOM 1926 C C . LEU B 1 112 ? -4.59 18.781 -0.052 1 75.5 112 LEU B C 1
ATOM 1928 O O . LEU B 1 112 ? -4.52 18.297 1.077 1 75.5 112 LEU B O 1
ATOM 1932 N N . GLY B 1 113 ? -4.328 19.984 -0.316 1 66.88 113 GLY B N 1
ATOM 1933 C CA . GLY B 1 113 ? -4.164 20.969 0.745 1 66.88 113 GLY B CA 1
ATOM 1934 C C . GLY B 1 113 ? -2.895 20.766 1.55 1 66.88 113 GLY B C 1
ATOM 1935 O O . GLY B 1 113 ? -2.736 21.359 2.623 1 66.88 113 GLY B O 1
ATOM 1936 N N . MET B 1 114 ? -2.135 19.859 1.131 1 60.94 114 MET B N 1
ATOM 1937 C CA . MET B 1 114 ? -0.873 19.625 1.825 1 60.94 114 MET B CA 1
ATOM 1938 C C . MET B 1 114 ? 0.086 20.797 1.629 1 60.94 114 MET B C 1
ATOM 1940 O O . MET B 1 114 ? 0.01 21.5 0.624 1 60.94 114 MET B O 1
ATOM 1944 N N . PRO B 1 115 ? 0.757 21.031 2.838 1 58.62 115 PRO B N 1
ATOM 1945 C CA . PRO B 1 115 ? 1.763 22.078 2.619 1 58.62 115 PRO B CA 1
ATOM 1946 C C . PRO B 1 115 ? 2.67 21.781 1.428 1 58.62 115 PRO B C 1
ATOM 1948 O O . PRO B 1 115 ? 3.016 20.625 1.183 1 58.62 115 PRO B O 1
ATOM 1951 N N . LYS B 1 116 ? 2.629 22.75 0.458 1 59.28 116 LYS B N 1
ATOM 1952 C CA . LYS B 1 116 ? 3.588 22.641 -0.638 1 59.28 116 LYS B CA 1
ATOM 1953 C C . LYS B 1 116 ? 5 22.406 -0.112 1 59.28 116 LYS B C 1
ATOM 1955 O O . LYS B 1 116 ? 5.516 23.203 0.675 1 59.28 116 LYS B O 1
ATOM 1960 N N . ILE B 1 117 ? 5.293 21.188 0.035 1 58.38 117 ILE B N 1
ATOM 1961 C CA . ILE B 1 117 ? 6.691 20.969 0.374 1 58.38 117 ILE B CA 1
ATOM 1962 C C . ILE B 1 117 ? 7.57 21.234 -0.846 1 58.38 117 ILE B C 1
ATOM 1964 O O . ILE B 1 117 ? 7.379 20.625 -1.903 1 58.38 117 ILE B O 1
ATOM 1968 N N . GLU B 1 118 ? 8.156 22.375 -0.904 1 56.88 118 GLU B N 1
ATOM 1969 C CA . GLU B 1 118 ? 9.031 22.734 -2.016 1 56.88 118 GLU B CA 1
ATOM 1970 C C . GLU B 1 118 ? 9.992 21.609 -2.363 1 56.88 118 GLU B C 1
ATOM 1972 O O . GLU B 1 118 ? 10.68 21.078 -1.488 1 56.88 118 GLU B O 1
ATOM 1977 N N . PHE B 1 119 ? 9.539 20.875 -3.334 1 59.81 119 PHE B N 1
ATOM 1978 C CA . PHE B 1 119 ? 10.516 19.922 -3.842 1 59.81 119 PHE B CA 1
ATOM 1979 C C . PHE B 1 119 ? 11.891 20.562 -3.969 1 59.81 119 PHE B C 1
ATOM 1981 O O . PHE B 1 119 ? 12.023 21.656 -4.512 1 59.81 119 PHE B O 1
ATOM 1988 N N . ASN B 1 120 ? 12.773 20.234 -2.955 1 62.75 120 ASN B N 1
ATOM 1989 C CA . ASN B 1 120 ? 14.156 20.703 -3.039 1 62.75 120 ASN B CA 1
ATOM 1990 C C . ASN B 1 120 ? 15 19.812 -3.949 1 62.75 120 ASN B C 1
ATOM 1992 O O . ASN B 1 120 ? 14.617 18.688 -4.25 1 62.75 120 ASN B O 1
ATOM 1996 N N . LYS B 1 121 ? 15.906 20.375 -4.746 1 70.94 121 LYS B N 1
ATOM 1997 C CA . LYS B 1 121 ? 16.875 19.703 -5.613 1 70.94 121 LYS B CA 1
ATOM 1998 C C . LYS B 1 121 ? 17.328 18.375 -5.004 1 70.94 121 LYS B C 1
ATOM 2000 O O . LYS B 1 121 ? 17.516 17.391 -5.723 1 70.94 121 LYS B O 1
ATOM 2005 N N . LYS B 1 122 ? 17.344 18.391 -3.781 1 71.88 122 LYS B N 1
ATOM 2006 C CA . LYS B 1 122 ? 17.812 17.188 -3.094 1 71.88 122 LYS B CA 1
ATOM 2007 C C . LYS B 1 122 ? 16.797 16.062 -3.199 1 71.88 122 LYS B C 1
ATOM 2009 O O . LYS B 1 122 ? 17.172 14.898 -3.379 1 71.88 122 LYS B O 1
ATOM 2014 N N . LYS B 1 123 ? 15.523 16.406 -3.158 1 71.62 123 LYS B N 1
ATOM 2015 C CA . LYS B 1 123 ? 14.477 15.406 -3.299 1 71.62 123 LYS B CA 1
ATOM 2016 C C . LYS B 1 123 ? 14.469 14.812 -4.703 1 71.62 123 LYS B C 1
ATOM 2018 O O . LYS B 1 123 ? 14.297 13.602 -4.871 1 71.62 123 LYS B O 1
ATOM 2023 N N . LEU B 1 124 ? 14.781 15.664 -5.559 1 75.38 124 LEU B N 1
ATOM 2024 C CA . LEU B 1 124 ? 14.812 15.227 -6.949 1 75.38 124 LEU B CA 1
ATOM 2025 C C . LEU B 1 124 ? 15.969 14.258 -7.18 1 75.38 124 LEU B C 1
ATOM 2027 O O . LEU B 1 124 ? 15.805 13.234 -7.848 1 75.38 124 LEU B O 1
ATOM 2031 N N . ILE B 1 125 ? 17.047 14.531 -6.668 1 82.12 125 ILE B N 1
ATOM 2032 C CA . ILE B 1 125 ? 18.219 13.68 -6.816 1 82.12 125 ILE B CA 1
ATOM 2033 C C . ILE B 1 125 ? 17.953 12.32 -6.172 1 82.12 125 ILE B C 1
ATOM 2035 O O . ILE B 1 125 ? 18.266 11.281 -6.754 1 82.12 125 ILE B O 1
ATOM 2039 N N . GLY B 1 126 ? 17.375 12.391 -5.004 1 79.38 126 GLY B N 1
ATOM 2040 C CA . GLY B 1 126 ? 17.047 11.148 -4.316 1 79.38 126 GLY B CA 1
ATOM 2041 C C . GLY B 1 126 ? 16.109 10.258 -5.117 1 79.38 126 GLY B C 1
ATOM 2042 O O . GLY B 1 126 ? 16.344 9.055 -5.242 1 79.38 126 GLY B O 1
ATOM 2043 N N . ILE B 1 127 ? 15.234 10.875 -5.715 1 75.81 127 ILE B N 1
ATOM 2044 C CA . ILE B 1 127 ? 14.258 10.133 -6.504 1 75.81 127 ILE B CA 1
ATOM 2045 C C . ILE B 1 127 ? 14.938 9.508 -7.719 1 75.81 127 ILE B C 1
ATOM 2047 O O . ILE B 1 127 ? 14.656 8.359 -8.07 1 75.81 127 ILE B O 1
ATOM 2051 N N . ILE B 1 128 ? 15.742 10.25 -8.328 1 82.5 128 ILE B N 1
ATOM 2052 C CA . ILE B 1 128 ? 16.469 9.758 -9.5 1 82.5 128 ILE B CA 1
ATOM 2053 C C . ILE B 1 128 ? 17.312 8.539 -9.109 1 82.5 128 ILE B C 1
ATOM 2055 O O . ILE B 1 128 ? 17.328 7.543 -9.828 1 82.5 128 ILE B O 1
ATOM 2059 N N . VAL B 1 129 ? 17.938 8.625 -8.008 1 85.62 129 VAL B N 1
ATOM 2060 C CA . VAL B 1 129 ? 18.781 7.527 -7.535 1 85.62 129 VAL B CA 1
ATOM 2061 C C . VAL B 1 129 ? 17.906 6.312 -7.227 1 85.62 129 VAL B C 1
ATOM 2063 O O . VAL B 1 129 ? 18.281 5.18 -7.543 1 85.62 129 VAL B O 1
ATOM 2066 N N . ILE B 1 130 ? 16.812 6.578 -6.703 1 78.31 130 ILE B N 1
ATOM 2067 C CA . ILE B 1 130 ? 15.891 5.484 -6.398 1 78.31 130 ILE B CA 1
ATOM 2068 C C . ILE B 1 130 ? 15.438 4.816 -7.695 1 78.31 130 ILE B C 1
ATOM 2070 O O . ILE B 1 130 ? 15.438 3.588 -7.801 1 78.31 130 ILE B O 1
ATOM 2074 N N . ILE B 1 131 ? 15.133 5.594 -8.648 1 77.19 131 ILE B N 1
ATOM 2075 C CA . ILE B 1 131 ? 14.688 5.074 -9.938 1 77.19 131 ILE B CA 1
ATOM 2076 C C . ILE B 1 131 ? 15.797 4.227 -10.555 1 77.19 131 ILE B C 1
ATOM 2078 O O . ILE B 1 131 ? 15.531 3.141 -11.078 1 77.19 131 ILE B O 1
ATOM 2082 N N . ILE B 1 132 ? 16.953 4.633 -10.461 1 85.56 132 ILE B N 1
ATOM 2083 C CA . ILE B 1 132 ? 18.094 3.906 -11 1 85.56 132 ILE B CA 1
ATOM 2084 C C . ILE B 1 132 ? 18.25 2.568 -10.281 1 85.56 132 ILE B C 1
ATOM 2086 O O . ILE B 1 132 ? 18.469 1.534 -10.914 1 85.56 132 ILE B O 1
ATOM 2090 N N . GLY B 1 133 ? 18.125 2.598 -9 1 80.81 133 GLY B N 1
ATOM 2091 C CA . GLY B 1 133 ? 18.203 1.368 -8.227 1 80.81 133 GLY B CA 1
ATOM 2092 C C . GLY B 1 133 ? 17.141 0.362 -8.594 1 80.81 133 GLY B C 1
ATOM 2093 O O . GLY B 1 133 ? 17.422 -0.83 -8.734 1 80.81 133 GLY B O 1
ATOM 2094 N N . VAL B 1 134 ? 15.977 0.78 -8.82 1 74.94 134 VAL B N 1
ATOM 2095 C CA . VAL B 1 134 ? 14.867 -0.079 -9.219 1 74.94 134 VAL B CA 1
ATOM 2096 C C . VAL B 1 134 ? 15.164 -0.69 -10.586 1 74.94 134 VAL B C 1
ATOM 2098 O O . VAL B 1 134 ? 14.914 -1.878 -10.812 1 74.94 134 VAL B O 1
ATOM 2101 N N . CYS B 1 135 ? 15.609 0.094 -11.453 1 76.94 135 CYS B N 1
ATOM 2102 C CA . CYS B 1 135 ? 15.938 -0.39 -12.789 1 76.94 135 CYS B CA 1
ATOM 2103 C C . CYS B 1 135 ? 17.031 -1.458 -12.734 1 76.94 135 CYS B C 1
ATOM 2105 O O . CYS B 1 135 ? 16.953 -2.461 -13.445 1 76.94 135 CYS B O 1
ATOM 2107 N N . ILE B 1 136 ? 17.953 -1.24 -11.93 1 80.62 136 ILE B N 1
ATOM 2108 C CA . ILE B 1 136 ? 19.031 -2.205 -11.773 1 80.62 136 ILE B CA 1
ATOM 2109 C C . ILE B 1 136 ? 18.484 -3.518 -11.227 1 80.62 136 ILE B C 1
ATOM 2111 O O . ILE B 1 136 ? 18.828 -4.598 -11.711 1 80.62 136 ILE B O 1
ATOM 2115 N N . MET B 1 137 ? 17.672 -3.414 -10.305 1 73 137 MET B N 1
ATOM 2116 C CA . MET B 1 137 ? 17.094 -4.582 -9.641 1 73 137 MET B CA 1
ATOM 2117 C C . MET B 1 137 ? 16.188 -5.359 -10.586 1 73 137 MET B C 1
ATOM 2119 O O . MET B 1 137 ? 16.141 -6.59 -10.523 1 73 137 MET B O 1
ATOM 2123 N N . THR B 1 138 ? 15.547 -4.695 -11.453 1 68.88 138 THR B N 1
ATOM 2124 C CA . THR B 1 138 ? 14.531 -5.316 -12.297 1 68.88 138 THR B CA 1
ATOM 2125 C C . THR B 1 138 ? 15.133 -5.793 -13.609 1 68.88 138 THR B C 1
ATOM 2127 O O . THR B 1 138 ? 14.75 -6.84 -14.133 1 68.88 138 THR B O 1
ATOM 2130 N N . PHE B 1 139 ? 15.945 -4.992 -14.141 1 68.19 139 PHE B N 1
ATOM 2131 C CA . PHE B 1 139 ? 16.344 -5.273 -15.516 1 68.19 139 PHE B CA 1
ATOM 2132 C C . PHE B 1 139 ? 17.766 -5.816 -15.562 1 68.19 139 PHE B C 1
ATOM 2134 O O . PHE B 1 139 ?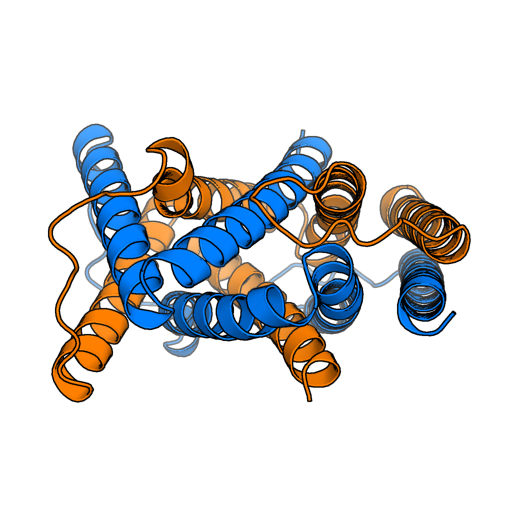 18.234 -6.246 -16.625 1 68.19 139 PHE B O 1
ATOM 2141 N N . LEU B 1 140 ? 18.484 -5.754 -14.516 1 61.41 140 LEU B N 1
ATOM 2142 C CA . LEU B 1 140 ? 19.812 -6.348 -14.57 1 61.41 140 LEU B CA 1
ATOM 2143 C C . LEU B 1 140 ? 19.875 -7.637 -13.758 1 61.41 140 LEU B C 1
ATOM 2145 O O . LEU B 1 140 ? 19.297 -7.711 -12.664 1 61.41 140 LEU B O 1
#

InterPro domains:
  IPR006750 Putative inner membrane exporter, YdcZ [PF04657] (2-135)
  IPR006750 Putative inner membrane exporter, YdcZ [PTHR34821] (3-138)

Organism: NCBI:txid632245